Protein AF-A0A915DJY3-F1 (afdb_monomer_lite)

Secondary structure (DSSP, 8-state):
---------HHHHHHHHHHS-HHHHHHHHHHHHHHHHHHHHHHHHHHHHHHHHHHHHHHHHHHHHHHHHHHHHHHHHHHHHHHTT-SS-EEETTT-TTHHHH-HHHHHHHHSSSGGGG-SEEE-TT--HHHHHHHHHHHSSS--GGG--TTTHHHHHHHHHHTT-HHHHHHHHHHHHHS-TTTS-HHHHHHHHHHTT-HHHHHHIIIII--SHHHHHHHHHSHHHHHS-HHHHHHHHHHTT-

InterPro domains:
  IPR000210 BTB/POZ domain [PF00651] (105-178)
  IPR000210 BTB/POZ domain [SM00225] (77-180)
  IPR011333 SKP1/BTB/POZ domain superfamily [G3DSA:3.30.710.10] (103-209)
  IPR011333 SKP1/BTB/POZ domain superfamily [SSF54695] (105-178)

Organism: NCBI:txid166011

Structure (mmCIF, N/CA/C/O backbone):
data_AF-A0A915DJY3-F1
#
_entry.id   AF-A0A915DJY3-F1
#
loop_
_atom_site.group_PDB
_atom_site.id
_atom_site.type_symbol
_atom_site.label_atom_id
_atom_site.label_alt_id
_atom_site.label_comp_id
_atom_site.label_asym_id
_atom_site.label_entity_id
_atom_site.label_seq_id
_atom_site.pdbx_PDB_ins_code
_atom_site.Cartn_x
_atom_site.Cartn_y
_atom_site.Cartn_z
_atom_site.occupancy
_atom_site.B_iso_or_equiv
_atom_site.auth_seq_id
_atom_site.auth_comp_id
_atom_site.auth_asym_id
_atom_site.auth_atom_id
_atom_site.pdbx_PDB_model_num
ATOM 1 N N . MET A 1 1 ? -1.286 43.026 32.048 1.00 37.34 1 MET A N 1
ATOM 2 C CA . MET A 1 1 ? -1.560 42.621 33.447 1.00 37.34 1 MET A CA 1
ATOM 3 C C . MET A 1 1 ? -0.438 41.700 33.912 1.00 37.34 1 MET A C 1
ATOM 5 O O . MET A 1 1 ? -0.346 40.584 33.421 1.00 37.34 1 MET A O 1
ATOM 9 N N . LYS A 1 2 ? 0.475 42.184 34.766 1.00 36.53 2 LYS A N 1
ATOM 10 C CA . LYS A 1 2 ? 1.546 41.358 35.351 1.00 36.53 2 LYS A CA 1
ATOM 11 C C . LYS A 1 2 ? 0.910 40.424 36.388 1.00 36.53 2 LYS A C 1
ATOM 13 O O . LYS A 1 2 ? 0.263 40.915 37.306 1.00 36.53 2 LYS A O 1
ATOM 18 N N . ARG A 1 3 ? 1.054 39.102 36.232 1.00 40.62 3 ARG A N 1
ATOM 19 C CA . ARG A 1 3 ? 0.714 38.137 37.290 1.00 40.62 3 ARG A CA 1
ATOM 20 C C . ARG A 1 3 ? 1.755 38.287 38.396 1.00 40.62 3 ARG A C 1
ATOM 22 O O . ARG A 1 3 ? 2.892 37.854 38.238 1.00 40.62 3 ARG A O 1
ATOM 29 N N . THR A 1 4 ? 1.389 38.965 39.475 1.00 37.09 4 THR A N 1
ATOM 30 C CA . THR A 1 4 ? 2.202 39.026 40.688 1.00 37.09 4 THR A CA 1
ATOM 31 C C . THR A 1 4 ? 2.106 37.662 41.362 1.00 37.09 4 THR A C 1
ATOM 33 O O . THR A 1 4 ? 1.059 37.319 41.904 1.00 37.09 4 THR A O 1
ATOM 36 N N . ASN A 1 5 ? 3.166 36.855 41.288 1.00 41.94 5 ASN A N 1
ATOM 37 C CA . ASN A 1 5 ? 3.277 35.651 42.107 1.00 41.94 5 ASN A CA 1
ATOM 38 C C . ASN A 1 5 ? 3.394 36.096 43.568 1.00 41.94 5 ASN A C 1
ATOM 40 O O . ASN A 1 5 ? 4.449 36.561 43.999 1.00 41.94 5 ASN A O 1
ATOM 44 N N . VAL A 1 6 ? 2.292 36.006 44.309 1.00 50.34 6 VAL A N 1
ATOM 45 C CA . VAL A 1 6 ? 2.287 36.209 45.757 1.00 50.34 6 VAL A CA 1
ATOM 46 C C . VAL A 1 6 ? 2.916 34.963 46.377 1.00 50.34 6 VAL A C 1
ATOM 48 O O . VAL A 1 6 ? 2.256 33.945 46.557 1.00 50.34 6 VAL A O 1
ATOM 51 N N . VAL A 1 7 ? 4.218 35.023 46.648 1.00 50.00 7 VAL A N 1
ATOM 52 C CA . VAL A 1 7 ? 4.903 34.022 47.472 1.00 50.00 7 VAL A CA 1
ATOM 53 C C . VAL A 1 7 ? 4.515 34.317 48.919 1.00 50.00 7 VAL A C 1
ATOM 55 O O . VAL A 1 7 ? 4.990 35.289 49.506 1.00 50.00 7 VAL A O 1
ATOM 58 N N . ILE A 1 8 ? 3.588 33.535 49.469 1.00 56.62 8 ILE A N 1
ATOM 59 C CA . ILE A 1 8 ? 3.187 33.652 50.872 1.00 56.62 8 ILE A CA 1
ATOM 60 C C . ILE A 1 8 ? 4.267 32.965 51.712 1.00 56.62 8 ILE A C 1
ATOM 62 O O . ILE A 1 8 ? 4.474 31.760 51.601 1.00 56.62 8 ILE A O 1
ATOM 66 N N . ASP A 1 9 ? 4.973 33.743 52.528 1.00 60.06 9 ASP A N 1
ATOM 67 C CA . ASP A 1 9 ? 5.938 33.248 53.512 1.00 60.06 9 ASP A CA 1
ATOM 68 C C . ASP A 1 9 ? 5.200 32.409 54.572 1.00 60.06 9 ASP A C 1
ATOM 70 O O . ASP A 1 9 ? 4.334 32.923 55.290 1.00 60.06 9 ASP A O 1
ATOM 74 N N . SER A 1 10 ? 5.511 31.112 54.658 1.00 59.31 10 SER A N 1
ATOM 75 C CA . SER A 1 10 ? 4.833 30.150 55.541 1.00 59.31 10 SER A CA 1
ATOM 76 C C . SER A 1 10 ? 4.888 30.550 57.018 1.00 59.31 10 SER A C 1
ATOM 78 O O . SER A 1 10 ? 3.954 30.268 57.768 1.00 59.31 10 SER A O 1
ATOM 80 N N . ASN A 1 11 ? 5.939 31.270 57.425 1.00 58.97 11 ASN A N 1
ATOM 81 C CA . ASN A 1 11 ? 6.100 31.755 58.796 1.00 58.97 11 ASN A CA 1
ATOM 82 C C . ASN A 1 11 ? 5.174 32.942 59.108 1.00 58.97 11 ASN A C 1
ATOM 84 O O . ASN A 1 11 ? 4.706 33.078 60.237 1.00 58.97 11 ASN A O 1
ATOM 88 N N . LYS A 1 12 ? 4.848 33.777 58.109 1.00 62.47 12 LYS A N 1
ATOM 89 C CA . LYS A 1 12 ? 3.868 34.870 58.253 1.00 62.47 12 LYS A CA 1
ATOM 90 C C . LYS A 1 12 ? 2.430 34.360 58.258 1.00 62.47 12 LYS A C 1
ATOM 92 O O . LYS A 1 12 ? 1.605 34.903 58.986 1.00 62.47 12 LYS A O 1
ATOM 97 N N . ALA A 1 13 ? 2.133 33.311 57.492 1.00 62.38 13 ALA A N 1
ATOM 98 C CA . ALA A 1 13 ? 0.812 32.684 57.493 1.00 62.38 13 ALA A CA 1
ATOM 99 C C . ALA A 1 13 ? 0.461 32.091 58.872 1.00 62.38 13 ALA A C 1
ATOM 101 O O . ALA A 1 13 ? -0.636 32.321 59.373 1.00 62.38 13 ALA A O 1
ATOM 102 N N . GLY A 1 14 ? 1.410 31.403 59.521 1.00 61.97 14 GLY A N 1
ATOM 103 C CA . GLY A 1 14 ? 1.204 30.813 60.850 1.00 61.97 14 GLY A CA 1
ATOM 104 C C . GLY A 1 14 ? 0.888 31.837 61.950 1.00 61.97 14 GLY A C 1
ATOM 105 O O . GLY A 1 14 ? 0.012 31.592 62.776 1.00 61.97 14 GLY A O 1
ATOM 106 N N . ALA A 1 15 ? 1.539 33.007 61.929 1.00 65.62 15 ALA A N 1
ATOM 107 C CA . ALA A 1 15 ? 1.284 34.082 62.893 1.00 65.62 15 ALA A CA 1
ATOM 108 C C . ALA A 1 15 ? -0.130 34.680 62.744 1.00 65.62 15 ALA A C 1
ATOM 110 O O . ALA A 1 15 ? -0.854 34.800 63.729 1.00 65.62 15 ALA A O 1
ATOM 111 N N . ILE A 1 16 ? -0.569 34.953 61.510 1.00 65.56 16 ILE A N 1
ATOM 112 C CA . ILE A 1 16 ? -1.909 35.498 61.219 1.00 65.56 16 ILE A CA 1
ATOM 113 C C . ILE A 1 16 ? -3.013 34.512 61.632 1.00 65.56 16 ILE A C 1
ATOM 115 O O . ILE A 1 16 ? -4.037 34.911 62.181 1.00 65.56 16 ILE A O 1
ATOM 119 N N . ILE A 1 17 ? -2.794 33.212 61.414 1.00 65.81 17 ILE A N 1
ATOM 120 C CA . ILE A 1 17 ? -3.734 32.163 61.831 1.00 65.81 17 ILE A CA 1
ATOM 121 C C . ILE A 1 17 ? -3.822 32.096 63.362 1.00 65.81 17 ILE A C 1
ATOM 123 O O . ILE A 1 17 ? -4.907 31.886 63.899 1.00 65.81 17 ILE A O 1
ATOM 127 N N . SER A 1 18 ? -2.719 32.302 64.089 1.00 68.81 18 SER A N 1
ATOM 128 C CA . SER A 1 18 ? -2.737 32.283 65.559 1.00 68.81 18 SER A CA 1
ATOM 129 C C . SER A 1 18 ? -3.534 33.440 66.180 1.00 68.81 18 SER A C 1
ATOM 131 O O . SER A 1 18 ? -4.155 33.242 67.223 1.00 68.81 18 SER A O 1
ATOM 133 N N . GLU A 1 19 ? -3.598 34.591 65.502 1.00 73.50 19 GLU A N 1
ATOM 134 C CA . GLU A 1 19 ? -4.312 35.804 65.938 1.00 73.50 19 GLU A CA 1
ATOM 135 C C . GLU A 1 19 ? -5.796 35.846 65.515 1.00 73.50 19 GLU A C 1
ATOM 137 O O . GLU A 1 19 ? -6.559 36.665 66.028 1.00 73.50 19 GLU A O 1
ATOM 142 N N . ALA A 1 20 ? -6.232 34.968 64.603 1.00 73.81 20 ALA A N 1
ATOM 143 C CA . ALA A 1 20 ? -7.616 34.914 64.126 1.00 73.81 20 ALA A CA 1
ATOM 144 C C . ALA A 1 20 ? -8.586 34.326 65.171 1.00 73.81 20 ALA A C 1
ATOM 146 O O . ALA A 1 20 ? -8.243 33.385 65.903 1.00 73.81 20 ALA A O 1
ATOM 147 N N . SER A 1 21 ? -9.824 34.838 65.202 1.00 76.75 21 SER A N 1
ATOM 148 C CA . SER A 1 21 ? -10.876 34.301 66.076 1.00 76.75 21 SER A CA 1
ATOM 149 C C . SER A 1 21 ? -11.276 32.876 65.671 1.00 76.75 21 SER A C 1
ATOM 151 O O . SER A 1 21 ? -11.104 32.468 64.522 1.00 76.75 21 SER A O 1
ATOM 153 N N . GLU A 1 22 ? -11.830 32.109 66.612 1.00 79.50 22 GLU A N 1
ATOM 154 C CA . GLU A 1 22 ? -12.370 30.765 66.340 1.00 79.50 22 GLU A CA 1
ATOM 155 C C . GLU A 1 22 ? -13.398 30.780 65.198 1.00 79.50 22 GLU A C 1
ATOM 157 O O . GLU A 1 22 ? -13.323 29.950 64.295 1.00 79.50 22 GLU A O 1
ATOM 162 N N . ASP A 1 23 ? -14.291 31.775 65.173 1.00 80.06 23 ASP A N 1
ATOM 163 C CA . ASP A 1 23 ? -15.293 31.919 64.111 1.00 80.06 23 ASP A CA 1
ATOM 164 C C . ASP A 1 23 ? -14.658 32.186 62.738 1.00 80.06 23 ASP A C 1
ATOM 166 O O . ASP A 1 23 ? -15.117 31.660 61.724 1.00 80.06 23 ASP A O 1
ATOM 170 N N . GLN A 1 24 ? -13.576 32.973 62.689 1.00 77.94 24 GLN A N 1
ATOM 171 C CA . GLN A 1 24 ? -12.832 33.218 61.451 1.00 77.94 24 GLN A CA 1
ATOM 172 C C . GLN A 1 24 ? -12.137 31.948 60.957 1.00 77.94 24 GLN A C 1
ATOM 174 O O . GLN A 1 24 ? -12.199 31.652 59.766 1.00 77.94 24 GLN A O 1
ATOM 179 N N . LYS A 1 25 ? -11.510 31.185 61.859 1.00 78.31 25 LYS A N 1
ATOM 180 C CA . LYS A 1 25 ? -10.871 29.901 61.528 1.00 78.31 25 LYS A CA 1
ATOM 181 C C . LYS A 1 25 ? -11.891 28.916 60.969 1.00 78.31 25 LYS A C 1
ATOM 183 O O . LYS A 1 25 ? -11.697 28.403 59.874 1.00 78.31 25 LYS A O 1
ATOM 188 N N . ARG A 1 26 ? -13.026 28.766 61.657 1.00 81.06 26 ARG A N 1
ATOM 189 C CA . ARG A 1 26 ? -14.119 27.883 61.244 1.00 81.06 26 ARG A CA 1
ATOM 190 C C . ARG A 1 26 ? -14.688 28.250 59.873 1.00 81.06 26 ARG A C 1
ATOM 192 O O . ARG A 1 26 ? -14.870 27.373 59.040 1.00 81.06 26 ARG A O 1
ATOM 199 N N . TYR A 1 27 ? -14.908 29.540 59.612 1.00 82.19 27 TYR A N 1
ATOM 200 C CA . TYR A 1 27 ? -15.356 30.009 58.297 1.00 82.19 27 TYR A CA 1
ATOM 201 C C . TYR A 1 27 ? -14.362 29.658 57.177 1.00 82.19 27 TYR A C 1
ATOM 203 O O . TYR A 1 27 ? -14.767 29.254 56.087 1.00 82.19 27 TYR A O 1
ATOM 211 N N . PHE A 1 28 ? -13.058 29.806 57.431 1.00 81.06 28 PHE A N 1
ATOM 212 C CA . PHE A 1 28 ? -12.026 29.431 56.463 1.00 81.06 28 PHE A CA 1
ATOM 213 C C . PHE A 1 28 ? -11.937 27.914 56.257 1.00 81.06 28 PHE A C 1
ATOM 215 O O . PHE A 1 28 ? -11.782 27.488 55.112 1.00 81.06 28 PHE A O 1
ATOM 222 N N . ASP A 1 29 ? -12.069 27.112 57.313 1.00 83.94 29 ASP A N 1
ATOM 223 C CA . ASP A 1 29 ? -12.080 25.648 57.217 1.00 83.94 29 ASP A CA 1
ATOM 224 C C . ASP A 1 29 ? -13.270 25.154 56.380 1.00 83.94 29 ASP A C 1
ATOM 226 O O . ASP A 1 29 ? -13.073 24.402 55.423 1.00 83.94 29 ASP A O 1
ATOM 230 N N . ASP A 1 30 ? -14.478 25.671 56.639 1.00 88.75 30 ASP A N 1
ATOM 231 C CA . ASP A 1 30 ? -15.683 25.351 55.860 1.00 88.75 30 ASP A CA 1
ATOM 232 C C . ASP A 1 30 ? -15.518 25.734 54.372 1.00 88.75 30 ASP A C 1
ATOM 234 O O . ASP A 1 30 ? -15.908 24.984 53.471 1.00 88.75 30 ASP A O 1
ATOM 238 N N . LEU A 1 31 ? -14.893 26.887 54.087 1.00 86.69 31 LEU A N 1
ATOM 239 C CA . LEU A 1 31 ? -14.596 27.328 52.719 1.00 86.69 31 LEU A CA 1
ATOM 240 C C . LEU A 1 31 ? -13.607 26.382 52.021 1.00 86.69 31 LEU A C 1
ATOM 242 O O . LEU A 1 31 ? -13.812 26.005 50.864 1.00 86.69 31 LEU A O 1
ATOM 246 N N . VAL A 1 32 ? -12.530 26.001 52.712 1.00 83.00 32 VAL A N 1
ATOM 247 C CA . VAL A 1 32 ? -11.504 25.094 52.186 1.00 83.00 32 VAL A CA 1
ATOM 248 C C . VAL A 1 32 ? -12.094 23.712 51.920 1.00 83.00 32 VAL A C 1
ATOM 250 O O . VAL A 1 32 ? -11.823 23.130 50.867 1.00 83.00 32 VAL A O 1
ATOM 253 N N . ASP A 1 33 ? -12.925 23.196 52.819 1.00 90.56 33 ASP A N 1
ATOM 254 C CA . ASP A 1 33 ? -13.572 21.900 52.641 1.00 90.56 33 ASP A CA 1
ATOM 255 C C . ASP A 1 33 ? -14.600 21.923 51.501 1.00 90.56 33 ASP A C 1
ATOM 257 O O . ASP A 1 33 ? -14.625 20.993 50.690 1.00 90.56 33 ASP A O 1
ATOM 261 N N . GLY A 1 34 ? -15.343 23.021 51.325 1.00 88.69 34 GLY A N 1
ATOM 262 C CA . GLY A 1 34 ? -16.194 23.228 50.148 1.00 88.69 34 GLY A CA 1
ATOM 263 C C . GLY A 1 34 ? -15.408 23.262 48.828 1.00 88.69 34 GLY A C 1
ATOM 264 O O . GLY A 1 34 ? -15.820 22.664 47.826 1.00 88.69 34 GLY A O 1
ATOM 265 N N . MET A 1 35 ? -14.233 23.905 48.820 1.00 86.25 35 MET A N 1
ATOM 266 C CA . MET A 1 35 ? -13.334 23.908 47.660 1.00 86.25 35 MET A CA 1
ATOM 267 C C . MET A 1 35 ? -12.782 22.509 47.361 1.00 86.25 35 MET A C 1
ATOM 269 O O . MET A 1 35 ? -12.804 22.092 46.202 1.00 86.25 35 MET A O 1
ATOM 273 N N . LYS A 1 36 ? -12.333 21.760 48.380 1.00 84.94 36 LYS A N 1
ATOM 274 C CA . LYS A 1 36 ? -11.873 20.368 48.222 1.00 84.94 36 LYS A CA 1
ATOM 275 C C . LYS A 1 36 ? -12.979 19.474 47.672 1.00 84.94 36 LYS A C 1
ATOM 277 O O . LYS A 1 36 ? -12.721 18.712 46.746 1.00 84.94 36 LYS A O 1
ATOM 282 N N . ALA A 1 37 ? -14.198 19.587 48.201 1.00 88.50 37 ALA A N 1
ATOM 283 C CA . ALA A 1 37 ? -15.341 18.808 47.738 1.00 88.50 37 ALA A CA 1
ATOM 284 C C . ALA A 1 37 ? -15.631 19.071 46.253 1.00 88.50 37 ALA A C 1
ATOM 286 O O . ALA A 1 37 ? -15.716 18.130 45.471 1.00 88.50 37 ALA A O 1
ATOM 287 N N . THR A 1 38 ? -15.666 20.344 45.844 1.00 86.56 38 THR A N 1
ATOM 288 C CA . THR A 1 38 ? -15.875 20.734 44.437 1.00 86.56 38 THR A CA 1
ATOM 289 C C . THR A 1 38 ? -14.763 20.217 43.519 1.00 86.56 38 THR A C 1
ATOM 291 O O . THR A 1 38 ? -15.019 19.816 42.385 1.00 86.56 38 THR A O 1
ATOM 294 N N . ILE A 1 39 ? -13.510 20.245 43.982 1.00 85.88 39 ILE A N 1
ATOM 295 C CA . ILE A 1 39 ? -12.367 19.719 43.228 1.00 85.88 39 ILE A CA 1
ATOM 296 C C . ILE A 1 39 ? -12.476 18.197 43.079 1.00 85.88 39 ILE A C 1
ATOM 298 O O . ILE A 1 39 ? -12.318 17.691 41.970 1.00 85.88 39 ILE A O 1
ATOM 302 N N . ASN A 1 40 ? -12.778 17.478 44.161 1.00 87.94 40 ASN A N 1
ATOM 303 C CA . ASN A 1 40 ? -12.914 16.022 44.149 1.00 87.94 40 ASN A CA 1
ATOM 304 C C . ASN A 1 40 ? -14.064 15.556 43.249 1.00 87.94 40 ASN A C 1
ATOM 306 O O . ASN A 1 40 ? -13.888 14.599 42.503 1.00 87.94 40 ASN A O 1
ATOM 310 N N . ASP A 1 41 ? -15.199 16.255 43.271 1.00 90.31 41 ASP A N 1
ATOM 311 C CA . ASP A 1 41 ? -16.347 15.971 42.402 1.00 90.31 41 ASP A CA 1
ATOM 312 C C . ASP A 1 41 ? -15.972 16.123 40.917 1.00 90.31 41 ASP A C 1
ATOM 314 O O . ASP A 1 41 ? -16.169 15.215 40.111 1.00 90.31 41 ASP A O 1
ATOM 318 N N . LYS A 1 42 ? -15.268 17.213 40.571 1.00 88.25 42 LYS A N 1
ATOM 319 C CA . LYS A 1 42 ? -14.729 17.411 39.215 1.00 88.25 42 LYS A CA 1
ATOM 320 C C . LYS A 1 42 ? -13.728 16.331 38.801 1.00 88.25 42 LYS A C 1
ATOM 322 O O . LYS A 1 42 ? -13.721 15.940 37.636 1.00 88.25 42 LYS A O 1
ATOM 327 N N . PHE A 1 43 ? -12.870 15.864 39.709 1.00 85.19 43 PHE A N 1
ATOM 328 C CA . PHE A 1 43 ? -11.958 14.752 39.421 1.00 85.19 43 PHE A CA 1
ATOM 329 C C . PHE A 1 43 ? -12.719 13.438 39.194 1.00 85.19 43 PHE A C 1
ATOM 331 O O . PHE A 1 43 ? -12.402 12.726 38.244 1.00 85.19 43 PHE A O 1
ATOM 338 N N . ALA A 1 44 ? -13.760 13.154 39.981 1.00 88.81 44 ALA A N 1
ATOM 339 C CA . ALA A 1 44 ? -14.597 11.967 39.807 1.00 88.81 44 ALA A CA 1
ATOM 340 C C . ALA A 1 44 ? -15.345 11.965 38.459 1.00 88.81 44 ALA A C 1
ATOM 342 O O . ALA A 1 44 ? -15.409 10.934 37.783 1.00 88.81 44 ALA A O 1
ATOM 343 N N . ASP A 1 45 ? -15.850 13.123 38.025 1.00 90.62 45 ASP A N 1
ATOM 344 C CA . ASP A 1 45 ? -16.468 13.293 36.704 1.00 90.62 45 ASP A CA 1
ATOM 345 C C . ASP A 1 45 ? -15.479 13.030 35.555 1.00 90.62 45 ASP A C 1
ATOM 347 O O . ASP A 1 45 ? -15.824 12.397 34.544 1.00 90.62 45 ASP A O 1
ATOM 351 N N . ILE A 1 46 ? -14.228 13.484 35.707 1.00 89.81 46 ILE A N 1
ATOM 352 C CA . ILE A 1 46 ? -13.147 13.208 34.751 1.00 89.81 46 ILE A CA 1
ATOM 353 C C . ILE A 1 46 ? -12.832 11.709 34.724 1.00 89.81 46 ILE A C 1
ATOM 355 O O . ILE A 1 46 ? -12.778 11.131 33.638 1.00 89.81 46 ILE A O 1
ATOM 359 N N . ASP A 1 47 ? -12.690 11.060 35.879 1.00 92.88 47 ASP A N 1
ATOM 360 C CA . ASP A 1 47 ? -12.406 9.623 35.969 1.00 92.88 47 ASP A CA 1
ATOM 361 C C . ASP A 1 47 ? -13.523 8.777 35.343 1.00 92.88 47 ASP A C 1
ATOM 363 O O . ASP A 1 47 ? -13.254 7.863 34.559 1.00 92.88 47 ASP A O 1
ATOM 367 N N . SER A 1 48 ? -14.786 9.126 35.602 1.00 92.06 48 SER A N 1
ATOM 368 C CA . SER A 1 48 ? -15.955 8.508 34.960 1.00 92.06 48 SER A CA 1
ATOM 369 C C . SER A 1 48 ? -15.903 8.646 33.435 1.00 92.06 48 SER A C 1
ATOM 371 O O . SER A 1 48 ? -16.164 7.693 32.693 1.00 92.06 48 SER A O 1
ATOM 373 N N . SER A 1 49 ? -15.506 9.821 32.941 1.00 90.62 49 SER A N 1
ATOM 374 C CA . SER A 1 49 ? -15.343 10.071 31.507 1.00 90.62 49 SER A CA 1
ATOM 375 C C . SER A 1 49 ? -14.193 9.254 30.903 1.00 90.62 49 SER A C 1
ATOM 377 O O . SER A 1 49 ? -14.359 8.670 29.831 1.00 90.62 49 SER A O 1
ATOM 379 N N . ILE A 1 50 ? -13.057 9.145 31.600 1.00 89.19 50 ILE A N 1
ATOM 380 C CA . ILE A 1 50 ? -11.918 8.310 31.189 1.00 89.19 50 ILE A CA 1
ATOM 381 C C . ILE A 1 50 ? -12.335 6.839 31.099 1.00 89.19 50 ILE A C 1
ATOM 383 O O . ILE A 1 50 ? -12.054 6.191 30.089 1.00 89.19 50 ILE A O 1
ATOM 387 N N . GLN A 1 51 ? -13.051 6.320 32.100 1.00 93.00 51 GLN A N 1
ATOM 388 C CA . GLN A 1 51 ? -13.522 4.933 32.096 1.00 93.00 51 GLN A CA 1
ATOM 389 C C . GLN A 1 51 ? -14.449 4.639 30.914 1.00 93.00 51 GLN A C 1
ATOM 391 O O . GLN A 1 51 ? -14.302 3.603 30.265 1.00 93.00 51 GLN A O 1
ATOM 396 N N . LYS A 1 52 ? -15.365 5.559 30.580 1.00 92.44 52 LYS A N 1
ATOM 397 C CA . LYS A 1 52 ? -16.236 5.418 29.399 1.00 92.44 52 LYS A CA 1
ATOM 398 C C . LYS A 1 52 ? -15.426 5.324 28.108 1.00 92.44 52 LYS A C 1
ATOM 400 O O . LYS A 1 52 ? -15.661 4.420 27.312 1.00 92.44 52 LYS A O 1
ATOM 405 N N . VAL A 1 53 ? -14.443 6.208 27.918 1.00 88.81 53 VAL A N 1
ATOM 406 C CA . VAL A 1 53 ? -13.565 6.173 26.735 1.00 88.81 53 VAL A CA 1
ATOM 407 C C . VAL A 1 53 ? -12.769 4.869 26.675 1.00 88.81 53 VAL A C 1
ATOM 409 O O . VAL A 1 53 ? -12.667 4.268 25.609 1.00 88.81 53 VAL A O 1
ATOM 412 N N . GLN A 1 54 ? -12.241 4.394 27.805 1.00 89.12 54 GLN A N 1
ATOM 413 C CA . GLN A 1 54 ? -11.509 3.125 27.875 1.00 89.12 54 GLN A CA 1
ATOM 414 C C . GLN A 1 54 ? -12.393 1.922 27.524 1.00 89.12 54 GLN A C 1
ATOM 416 O O . GLN A 1 54 ? -11.943 1.035 26.797 1.00 89.12 54 GLN A O 1
ATOM 421 N N . ALA A 1 55 ? -13.646 1.903 27.988 1.00 90.88 55 ALA A N 1
ATOM 422 C CA . ALA A 1 55 ? -14.619 0.874 27.629 1.00 90.88 55 ALA A CA 1
ATOM 423 C C . ALA A 1 55 ? -14.957 0.902 26.128 1.00 90.88 55 ALA A C 1
ATOM 425 O O . ALA A 1 55 ? -14.911 -0.130 25.465 1.00 90.88 55 ALA A O 1
ATOM 426 N N . SER A 1 56 ? -15.205 2.081 25.548 1.00 85.94 56 SER A N 1
ATOM 427 C CA . SER A 1 56 ? -15.427 2.191 24.099 1.00 85.94 56 SER A CA 1
ATOM 428 C C . SER A 1 56 ? -14.187 1.795 23.289 1.00 85.94 56 SER A C 1
ATOM 430 O O . SER A 1 56 ? -14.302 1.201 22.218 1.00 85.94 56 SER A O 1
ATOM 432 N N . LEU A 1 57 ? -12.981 2.086 23.787 1.00 82.69 57 LEU A N 1
ATOM 433 C CA . LEU A 1 57 ? -11.734 1.679 23.140 1.00 82.69 57 LEU A CA 1
ATOM 434 C C . LEU A 1 57 ? -11.569 0.151 23.145 1.00 82.69 57 LEU A C 1
ATOM 436 O O . LEU A 1 57 ? -11.152 -0.420 22.136 1.00 82.69 57 LEU A O 1
ATOM 440 N N . SER A 1 58 ? -11.886 -0.517 24.259 1.00 84.06 58 SER A N 1
ATOM 441 C CA . SER A 1 58 ? -11.785 -1.977 24.362 1.00 84.06 58 SER A CA 1
ATOM 442 C C . SER A 1 58 ? -12.813 -2.684 23.476 1.00 84.06 58 SER A C 1
ATOM 444 O O . SER A 1 58 ? -12.454 -3.642 22.788 1.00 84.06 58 SER A O 1
ATOM 446 N N . GLU A 1 59 ? -14.040 -2.168 23.403 1.00 84.75 59 GLU A N 1
ATOM 447 C CA . GLU A 1 59 ? -15.079 -2.655 22.491 1.00 84.75 59 GLU A CA 1
ATOM 448 C C . GLU A 1 59 ? -14.666 -2.490 21.021 1.00 84.75 59 GLU A C 1
ATOM 450 O O . GLU A 1 59 ? -14.683 -3.457 20.255 1.00 84.75 59 GLU A O 1
ATOM 455 N N . ASN A 1 60 ? -14.181 -1.305 20.635 1.00 75.25 60 ASN A N 1
ATOM 456 C CA . ASN A 1 60 ? -13.676 -1.064 19.283 1.00 75.25 60 ASN A CA 1
ATOM 457 C C . ASN A 1 60 ? -12.498 -1.984 18.936 1.00 75.25 60 ASN A C 1
ATOM 459 O O . ASN A 1 60 ? -12.433 -2.514 17.827 1.00 75.25 60 ASN A O 1
ATOM 463 N N . LYS A 1 61 ? -11.584 -2.232 19.882 1.00 74.19 61 LYS A N 1
ATOM 464 C CA . LYS A 1 61 ? -10.475 -3.176 19.689 1.00 74.19 61 LYS A CA 1
ATOM 465 C C . LYS A 1 61 ? -10.983 -4.597 19.429 1.00 74.19 61 LYS A C 1
ATOM 467 O O . LYS A 1 61 ? -10.471 -5.265 18.530 1.00 74.19 61 LYS A O 1
ATOM 472 N N . ALA A 1 62 ? -11.987 -5.052 20.179 1.00 71.81 62 ALA A N 1
ATOM 473 C CA . ALA A 1 62 ? -12.599 -6.363 19.978 1.00 71.81 62 ALA A CA 1
ATOM 474 C C . ALA A 1 62 ? -13.293 -6.464 18.610 1.00 71.81 62 ALA A C 1
ATOM 476 O O . ALA A 1 62 ? -13.124 -7.463 17.912 1.00 71.81 62 ALA A O 1
ATOM 477 N N . LEU A 1 63 ? -14.008 -5.414 18.191 1.00 69.94 63 LEU A N 1
ATOM 478 C CA . LEU A 1 63 ? -14.665 -5.356 16.885 1.00 69.94 63 LEU A CA 1
ATOM 479 C C . LEU A 1 63 ? -13.655 -5.422 15.731 1.00 69.94 63 LEU A C 1
ATOM 481 O O . LEU A 1 63 ? -13.833 -6.205 14.799 1.00 69.94 63 LEU A O 1
ATOM 485 N N . VAL A 1 64 ? -12.565 -4.653 15.817 1.00 68.06 64 VAL A N 1
ATOM 486 C CA . VAL A 1 64 ? -11.474 -4.690 14.830 1.00 68.06 64 VAL A CA 1
ATOM 487 C C . VAL A 1 64 ? -10.867 -6.091 14.751 1.00 68.06 64 VAL A C 1
ATOM 489 O O . VAL A 1 64 ? -10.678 -6.612 13.654 1.00 68.06 64 VAL A O 1
ATOM 492 N N . MET A 1 65 ? -10.613 -6.732 15.895 1.00 66.19 65 MET A N 1
ATOM 493 C CA . MET A 1 65 ? -10.026 -8.074 15.933 1.00 66.19 65 MET A CA 1
ATOM 494 C C . MET A 1 65 ? -10.970 -9.149 15.378 1.00 66.19 65 MET A C 1
ATOM 496 O O . MET A 1 65 ? -10.522 -10.048 14.670 1.00 66.19 65 MET A O 1
ATOM 500 N N . LYS A 1 66 ? -12.277 -9.033 15.633 1.00 68.25 66 LYS A N 1
ATOM 501 C CA . LYS A 1 66 ? -13.298 -9.918 15.057 1.00 68.25 66 LYS A CA 1
ATOM 502 C C . LYS A 1 66 ? -13.369 -9.786 13.535 1.00 68.25 66 LYS A C 1
ATOM 504 O O . LYS A 1 66 ? -13.326 -10.791 12.834 1.00 68.25 66 LYS A O 1
ATOM 509 N N . ASN A 1 67 ? -13.430 -8.555 13.024 1.00 63.75 67 ASN A N 1
ATOM 510 C CA . ASN A 1 67 ? -13.437 -8.306 11.579 1.00 63.75 67 ASN A CA 1
ATOM 511 C C . ASN A 1 67 ? -12.169 -8.852 10.922 1.00 63.75 67 ASN A C 1
ATOM 513 O O . ASN A 1 67 ? -12.226 -9.453 9.855 1.00 63.75 67 ASN A O 1
ATOM 517 N N . TYR A 1 68 ? -11.031 -8.686 11.592 1.00 63.50 68 TYR A N 1
ATOM 518 C CA . TYR A 1 68 ? -9.765 -9.224 11.136 1.00 63.50 68 TYR A CA 1
ATOM 519 C C . TYR A 1 68 ? -9.794 -10.756 11.036 1.00 63.50 68 TYR A C 1
ATOM 521 O O . TYR A 1 68 ? -9.435 -11.288 9.990 1.00 63.50 68 TYR A O 1
ATOM 529 N N . LEU A 1 69 ? -10.276 -11.469 12.059 1.00 63.50 69 LEU A N 1
ATOM 530 C CA . LEU A 1 69 ? -10.354 -12.936 12.047 1.00 63.50 69 LEU A CA 1
ATOM 531 C C . LEU A 1 69 ? -11.256 -13.465 10.916 1.00 63.50 69 LEU A C 1
ATOM 533 O O . LEU A 1 69 ? -10.851 -14.364 10.182 1.00 63.50 69 LEU A O 1
ATOM 537 N N . ASN A 1 70 ? -12.410 -12.826 10.701 1.00 63.47 70 ASN A N 1
ATOM 538 C CA . ASN A 1 70 ? -13.349 -13.190 9.637 1.00 63.47 70 ASN A CA 1
ATOM 539 C C . ASN A 1 70 ? -12.734 -13.065 8.231 1.00 63.47 70 ASN A C 1
ATOM 541 O O . ASN A 1 70 ? -13.011 -13.880 7.351 1.00 63.47 70 ASN A O 1
ATOM 545 N N . ILE A 1 71 ? -11.887 -12.055 7.995 1.00 61.62 71 ILE A N 1
ATOM 546 C CA . ILE A 1 71 ? -11.163 -11.934 6.720 1.00 61.62 71 ILE A CA 1
ATOM 547 C C . ILE A 1 71 ? -10.157 -13.082 6.566 1.00 61.62 71 ILE A C 1
ATOM 549 O O . ILE A 1 71 ? -10.041 -13.641 5.480 1.00 61.62 71 ILE A O 1
ATOM 553 N N . GLY A 1 72 ? -9.438 -13.449 7.631 1.00 64.31 72 GLY A N 1
ATOM 554 C CA . GLY A 1 72 ? -8.467 -14.546 7.592 1.00 64.31 72 GLY A CA 1
ATOM 555 C C . GLY A 1 72 ? -9.116 -15.880 7.213 1.00 64.31 72 GLY A C 1
ATOM 556 O O . GLY A 1 72 ? -8.605 -16.592 6.349 1.00 64.31 72 GLY A O 1
ATOM 557 N N . GLU A 1 73 ? -10.283 -16.172 7.790 1.00 64.88 73 GLU A N 1
ATOM 558 C CA . GLU A 1 73 ? -11.113 -17.325 7.417 1.00 64.88 73 GLU A CA 1
ATOM 559 C C . GLU A 1 73 ? -11.572 -17.240 5.953 1.00 64.88 73 GLU A C 1
ATOM 561 O O . GLU A 1 73 ? -11.412 -18.205 5.206 1.00 64.88 73 GLU A O 1
ATOM 566 N N . SER A 1 74 ? -12.010 -16.055 5.506 1.00 61.75 74 SER A N 1
ATOM 567 C CA . SER A 1 74 ? -12.397 -15.810 4.106 1.00 61.75 74 SER A CA 1
ATOM 568 C C . SER A 1 74 ? -11.249 -16.103 3.127 1.00 61.75 74 SER A C 1
ATOM 570 O O . SER A 1 74 ? -11.447 -16.721 2.083 1.00 61.75 74 SER A O 1
ATOM 572 N N . VAL A 1 75 ? -10.020 -15.693 3.461 1.00 64.31 75 VAL A N 1
ATOM 573 C CA . VAL A 1 75 ? -8.825 -15.946 2.638 1.00 64.31 75 VAL A CA 1
ATOM 574 C C . VAL A 1 75 ? -8.490 -17.437 2.586 1.00 64.31 75 VAL A C 1
ATOM 576 O O . VAL A 1 75 ? -8.120 -17.938 1.523 1.00 64.31 75 VAL A O 1
ATOM 579 N N . LEU A 1 76 ? -8.595 -18.155 3.708 1.00 65.94 76 LEU A N 1
ATOM 580 C CA . LEU A 1 76 ? -8.359 -19.601 3.752 1.00 65.94 76 LEU A CA 1
ATOM 581 C C . LEU A 1 76 ? -9.393 -20.369 2.925 1.00 65.94 76 LEU A C 1
ATOM 583 O O . LEU A 1 76 ? -9.033 -21.298 2.207 1.00 65.94 76 LEU A O 1
ATOM 587 N N . GLU A 1 77 ? -10.656 -19.965 2.977 1.00 63.00 77 GLU A N 1
ATOM 588 C CA . GLU A 1 77 ? -11.719 -20.605 2.208 1.00 63.00 77 GLU A CA 1
ATOM 589 C C . GLU A 1 77 ? -11.592 -20.320 0.706 1.00 63.00 77 GLU A C 1
ATOM 591 O O . GLU A 1 77 ? -11.662 -21.252 -0.092 1.00 63.00 77 GLU A O 1
ATOM 596 N N . ILE A 1 78 ? -11.252 -19.083 0.312 1.00 62.00 78 ILE A N 1
ATOM 597 C CA . ILE A 1 78 ? -10.900 -18.769 -1.082 1.00 62.00 78 ILE A CA 1
ATOM 598 C C . ILE A 1 78 ? -9.711 -19.620 -1.535 1.00 62.00 78 ILE A C 1
ATOM 600 O O . ILE A 1 78 ? -9.762 -20.195 -2.615 1.00 62.00 78 ILE A O 1
ATOM 604 N N . ARG A 1 79 ? -8.655 -19.775 -0.721 1.00 65.50 79 ARG A N 1
ATOM 605 C CA . ARG A 1 79 ? -7.538 -20.684 -1.056 1.00 65.50 79 ARG A CA 1
ATOM 606 C C . ARG A 1 79 ? -8.008 -22.115 -1.299 1.00 65.50 79 ARG A C 1
ATOM 608 O O . ARG A 1 79 ? -7.517 -22.740 -2.234 1.00 65.50 79 ARG A O 1
ATOM 615 N N . THR A 1 80 ? -8.935 -22.616 -0.487 1.00 64.88 80 THR A N 1
ATOM 616 C CA . THR A 1 80 ? -9.517 -23.954 -0.652 1.00 64.88 80 THR A CA 1
ATOM 617 C C . THR A 1 80 ? -10.287 -24.057 -1.969 1.00 64.88 80 THR A C 1
ATOM 619 O O . THR A 1 80 ? -10.008 -24.956 -2.757 1.00 64.88 80 THR A O 1
ATOM 622 N N . LEU A 1 81 ? -11.152 -23.087 -2.277 1.00 59.34 81 LEU A N 1
ATOM 623 C CA . LEU A 1 81 ? -11.901 -23.039 -3.540 1.00 59.34 81 LEU A CA 1
ATOM 624 C C . LEU A 1 81 ? -10.986 -22.909 -4.769 1.00 59.34 81 LEU A C 1
ATOM 626 O O . LEU A 1 81 ? -11.265 -23.471 -5.826 1.00 59.34 81 LEU A O 1
ATOM 630 N N . LEU A 1 82 ? -9.866 -22.191 -4.644 1.00 59.28 82 LEU A N 1
ATOM 631 C CA . LEU A 1 82 ? -8.861 -22.090 -5.703 1.00 59.28 82 LEU A CA 1
ATOM 632 C C . LEU A 1 82 ? -8.084 -23.403 -5.891 1.00 59.28 82 LEU A C 1
ATOM 634 O O . LEU A 1 82 ? -7.767 -23.775 -7.021 1.00 59.28 82 LEU A O 1
ATOM 638 N N . ALA A 1 83 ? -7.809 -24.134 -4.805 1.00 59.78 83 ALA A N 1
ATOM 639 C CA . ALA A 1 83 ? -7.149 -25.439 -4.853 1.00 59.78 83 ALA A CA 1
ATOM 640 C C . ALA A 1 83 ? -7.999 -26.513 -5.559 1.00 59.78 83 ALA A C 1
ATOM 642 O O . ALA A 1 83 ? -7.446 -27.452 -6.133 1.00 59.78 83 ALA A O 1
ATOM 643 N N . GLU A 1 84 ? -9.324 -26.340 -5.603 1.00 61.78 84 GLU A N 1
ATOM 644 C CA . GLU A 1 84 ? -10.258 -27.185 -6.364 1.00 61.78 84 GLU A CA 1
ATOM 645 C C . GLU A 1 84 ? -10.169 -26.998 -7.898 1.00 61.78 84 GLU A C 1
ATOM 647 O O . GLU A 1 84 ? -10.916 -27.633 -8.641 1.00 61.78 84 GLU A O 1
ATOM 652 N N . LYS A 1 85 ? -9.211 -26.197 -8.400 1.00 53.41 85 LYS A N 1
ATOM 653 C CA . LYS A 1 85 ? -8.879 -26.027 -9.831 1.00 53.41 85 LYS A CA 1
ATOM 654 C C . LYS A 1 85 ? -10.003 -25.463 -10.711 1.00 53.41 85 LYS A C 1
ATOM 656 O O . LYS A 1 85 ? -10.116 -25.825 -11.884 1.00 53.41 85 LYS A O 1
ATOM 661 N N . LYS A 1 86 ? -10.803 -24.519 -10.213 1.00 54.22 86 LYS A N 1
ATOM 662 C CA . LYS A 1 86 ? -11.579 -23.664 -11.126 1.00 54.22 86 LYS A CA 1
ATOM 663 C C . LYS A 1 86 ? -10.616 -22.704 -11.840 1.00 54.22 86 LYS A C 1
ATOM 665 O O . LYS A 1 86 ? -9.898 -21.957 -11.185 1.00 54.22 86 LYS A O 1
ATOM 670 N N . GLU A 1 87 ? -10.614 -22.696 -13.177 1.00 55.50 87 GLU A N 1
ATOM 671 C CA . GLU A 1 87 ? -9.782 -21.784 -13.997 1.00 55.50 87 GLU A CA 1
ATOM 672 C C . GLU A 1 87 ? -10.095 -20.296 -13.752 1.00 55.50 87 GLU A C 1
ATOM 674 O O . GLU A 1 87 ? -9.320 -19.421 -14.136 1.00 55.50 87 GLU A O 1
ATOM 679 N N . ARG A 1 88 ? -11.234 -19.995 -13.116 1.00 59.06 88 ARG A N 1
ATOM 680 C CA . ARG A 1 88 ? -11.696 -18.641 -12.809 1.00 59.06 88 ARG A CA 1
ATOM 681 C C . ARG A 1 88 ? -12.188 -18.566 -11.363 1.00 59.06 88 ARG A C 1
ATOM 683 O O . ARG A 1 88 ? -12.972 -19.431 -10.961 1.00 59.06 88 ARG A O 1
ATOM 690 N N . PRO A 1 89 ? -11.767 -17.557 -10.581 1.00 63.88 89 PRO A N 1
ATOM 691 C CA . PRO A 1 89 ? -12.214 -17.426 -9.204 1.00 63.88 89 PRO A CA 1
ATOM 692 C C . PRO A 1 89 ? -13.692 -17.017 -9.153 1.00 63.88 89 PRO A C 1
ATOM 694 O O . PRO A 1 89 ? -14.093 -15.992 -9.710 1.00 63.88 89 PRO A O 1
ATOM 697 N N . THR A 1 90 ? -14.497 -17.821 -8.459 1.00 62.91 90 THR A N 1
ATOM 698 C CA . THR A 1 90 ? -15.871 -17.491 -8.057 1.00 62.91 90 THR A CA 1
ATOM 699 C C . THR A 1 90 ? -15.870 -17.049 -6.600 1.00 62.91 90 THR A C 1
ATOM 701 O O . THR A 1 90 ? -15.362 -17.772 -5.745 1.00 62.91 90 THR A O 1
ATOM 704 N N . ILE A 1 91 ? -16.432 -15.876 -6.312 1.00 61.44 91 ILE A N 1
ATOM 705 C CA . ILE A 1 91 ? -16.555 -15.341 -4.952 1.00 61.44 91 ILE A CA 1
ATOM 706 C C . ILE A 1 91 ? -17.999 -15.507 -4.495 1.00 61.44 91 ILE A C 1
ATOM 708 O O . ILE A 1 91 ? -18.900 -14.914 -5.088 1.00 61.44 91 ILE A O 1
ATOM 712 N N . ASN A 1 92 ? -18.211 -16.266 -3.420 1.00 61.66 92 ASN A N 1
ATOM 713 C CA . ASN A 1 92 ? -19.489 -16.299 -2.718 1.00 61.66 92 ASN A CA 1
ATOM 714 C C . ASN A 1 92 ? -19.545 -15.160 -1.693 1.00 61.66 92 ASN A C 1
ATOM 716 O O . ASN A 1 92 ? -19.085 -15.287 -0.561 1.00 61.66 92 ASN A O 1
ATOM 720 N N . TRP A 1 93 ? -20.051 -13.999 -2.092 1.00 54.84 93 TRP A N 1
ATOM 721 C CA . TRP A 1 93 ? -19.950 -12.797 -1.260 1.00 54.84 93 TRP A CA 1
ATOM 722 C C . TRP A 1 93 ? -20.861 -12.828 -0.027 1.00 54.84 93 TRP A C 1
ATOM 724 O O . TRP A 1 93 ? -20.534 -12.188 0.971 1.00 54.84 93 TRP A O 1
ATOM 734 N N . LYS A 1 94 ? -21.926 -13.644 -0.031 1.00 53.16 94 LYS A N 1
ATOM 735 C CA . LYS A 1 94 ? -22.750 -13.893 1.166 1.00 53.16 94 LYS A CA 1
ATOM 736 C C . LYS A 1 94 ? -21.970 -14.603 2.276 1.00 53.16 94 LYS A C 1
ATOM 738 O O . LYS A 1 94 ? -22.323 -14.463 3.445 1.00 53.16 94 LYS A O 1
ATOM 743 N N . ILE A 1 95 ? -20.907 -15.325 1.918 1.00 48.94 95 ILE A N 1
ATOM 744 C CA . ILE A 1 95 ? -19.957 -15.937 2.857 1.00 48.94 95 ILE A CA 1
ATOM 745 C C . ILE A 1 95 ? -18.841 -14.944 3.238 1.00 48.94 95 ILE A C 1
ATOM 747 O O . ILE A 1 95 ? -18.293 -15.029 4.336 1.00 48.94 95 ILE A O 1
ATOM 751 N N . TYR A 1 96 ? -18.557 -13.937 2.400 1.00 58.03 96 TYR A N 1
ATOM 752 C CA . TYR A 1 96 ? -17.434 -13.004 2.572 1.00 58.03 96 TYR A CA 1
ATOM 753 C C . TYR A 1 96 ? -17.831 -11.522 2.752 1.00 58.03 96 TYR A C 1
ATOM 755 O O . TYR A 1 96 ? -17.288 -10.656 2.053 1.00 58.03 96 TYR A O 1
ATOM 763 N N . PRO A 1 97 ? -18.662 -11.166 3.753 1.00 51.47 97 PRO A N 1
ATOM 764 C CA . PRO A 1 97 ? -19.022 -9.770 4.043 1.00 51.47 97 PRO A CA 1
ATOM 765 C C . PRO A 1 97 ? -17.808 -8.907 4.434 1.00 51.47 97 PRO A C 1
ATOM 767 O O . PRO A 1 97 ? -17.873 -7.684 4.509 1.00 51.47 97 PRO A O 1
ATOM 770 N N . SER A 1 98 ? -16.655 -9.530 4.681 1.00 52.28 98 SER A N 1
ATOM 771 C CA . SER A 1 98 ? -15.419 -8.827 5.015 1.00 52.28 98 SER A CA 1
ATOM 772 C C . SER A 1 98 ? -14.621 -8.375 3.780 1.00 52.28 98 SER A C 1
ATOM 774 O O . SER A 1 98 ? -13.819 -7.447 3.881 1.00 52.28 98 SER A O 1
ATOM 776 N N . ILE A 1 99 ? -14.857 -8.969 2.601 1.00 55.12 99 ILE A N 1
ATOM 777 C CA . ILE A 1 99 ? -14.255 -8.524 1.328 1.00 55.12 99 ILE A CA 1
ATOM 778 C C . ILE A 1 99 ? -14.883 -7.199 0.870 1.00 55.12 99 ILE A C 1
ATOM 780 O O . ILE A 1 99 ? -14.188 -6.342 0.323 1.00 55.12 99 ILE A O 1
ATOM 784 N N . GLU A 1 100 ? -16.160 -6.974 1.192 1.00 54.81 100 GLU A N 1
ATOM 785 C CA . GLU A 1 100 ? -16.861 -5.692 1.005 1.00 54.81 100 GLU A CA 1
ATOM 786 C C . GLU A 1 100 ? -16.170 -4.522 1.711 1.00 54.81 100 GLU A C 1
ATOM 788 O O . GLU A 1 100 ? -16.168 -3.396 1.214 1.00 54.81 100 GLU A O 1
ATOM 793 N N . LEU A 1 101 ? -15.583 -4.781 2.883 1.00 51.56 101 LEU A N 1
ATOM 794 C CA . LEU A 1 101 ? -14.887 -3.775 3.685 1.00 51.56 101 LEU A CA 1
ATOM 795 C C . LEU A 1 101 ? -13.501 -3.436 3.130 1.00 51.56 101 LEU A C 1
ATOM 797 O O . LEU A 1 101 ? -13.023 -2.321 3.333 1.00 51.56 101 LEU A O 1
ATOM 801 N N . LEU A 1 102 ? -12.858 -4.377 2.439 1.00 55.88 102 LEU A N 1
ATOM 802 C CA . LEU A 1 102 ? -11.498 -4.206 1.926 1.00 55.88 102 LEU A CA 1
ATOM 803 C C . LEU A 1 102 ? -11.459 -3.447 0.600 1.00 55.88 102 LEU A C 1
ATOM 805 O O . LEU A 1 102 ? -10.441 -2.841 0.269 1.00 55.88 102 LEU A O 1
ATOM 809 N N . LEU A 1 103 ? -12.551 -3.482 -0.165 1.00 65.44 103 LEU A N 1
ATOM 810 C CA . LEU A 1 103 ? -12.573 -3.037 -1.550 1.00 65.44 103 LEU A CA 1
ATOM 811 C C . LEU A 1 103 ? -13.869 -2.287 -1.845 1.00 65.44 103 LEU A C 1
ATOM 813 O O . LEU A 1 103 ? -14.938 -2.879 -1.990 1.00 65.44 103 LEU A O 1
ATOM 817 N N . LEU A 1 104 ? -13.756 -0.963 -1.990 1.00 66.56 104 LEU A N 1
ATOM 818 C CA . LEU A 1 104 ? -14.882 -0.081 -2.313 1.00 66.56 104 LEU A CA 1
ATOM 819 C C . LEU A 1 104 ? -15.633 -0.544 -3.573 1.00 66.56 104 LEU A C 1
ATOM 821 O O . LEU A 1 104 ? -16.856 -0.456 -3.621 1.00 66.56 104 LEU A O 1
ATOM 825 N N . TYR A 1 105 ? -14.902 -1.107 -4.539 1.00 68.00 105 TYR A N 1
ATOM 826 C CA . TYR A 1 105 ? -15.449 -1.746 -5.732 1.00 68.00 105 TYR A CA 1
ATOM 827 C C . TYR A 1 105 ? -16.464 -2.857 -5.410 1.00 68.00 105 TYR A C 1
ATOM 829 O O . TYR A 1 105 ? -17.572 -2.858 -5.945 1.00 68.00 105 TYR A O 1
ATOM 837 N N . PHE A 1 106 ? -16.130 -3.776 -4.499 1.00 68.00 106 PHE A N 1
ATOM 838 C CA . PHE A 1 106 ? -17.027 -4.873 -4.129 1.00 68.00 106 PHE A CA 1
ATOM 839 C C . PHE A 1 106 ? -18.203 -4.392 -3.286 1.00 68.00 106 PHE A C 1
ATOM 841 O O . PHE A 1 106 ? -19.318 -4.863 -3.482 1.00 68.00 106 PHE A O 1
ATOM 848 N N . LYS A 1 107 ? -18.007 -3.362 -2.455 1.00 67.75 107 LYS A N 1
ATOM 849 C CA . LYS A 1 107 ? -19.125 -2.690 -1.783 1.00 67.75 107 LYS A CA 1
ATOM 850 C C . LYS A 1 107 ? -20.143 -2.145 -2.790 1.00 67.75 107 LYS A C 1
ATOM 852 O O . LYS A 1 107 ? -21.342 -2.331 -2.609 1.00 67.75 107 LYS A O 1
ATOM 857 N N . THR A 1 108 ? -19.690 -1.485 -3.856 1.00 70.38 108 THR A N 1
ATOM 858 C CA . THR A 1 108 ? -20.600 -1.001 -4.905 1.00 70.38 108 THR A CA 1
ATOM 859 C C . THR A 1 108 ? -21.207 -2.129 -5.729 1.00 70.38 108 THR A C 1
ATOM 861 O O . THR A 1 108 ? -22.365 -2.017 -6.112 1.00 70.38 108 THR A O 1
ATOM 864 N N . LEU A 1 109 ? -20.471 -3.216 -5.973 1.00 71.19 109 LEU A N 1
ATOM 865 C CA . LEU A 1 109 ? -20.961 -4.359 -6.742 1.00 71.19 109 LEU A CA 1
ATOM 866 C C . LEU A 1 109 ? -22.058 -5.134 -5.992 1.00 71.19 109 LEU A C 1
ATOM 868 O O . LEU A 1 109 ? -23.050 -5.514 -6.605 1.00 71.19 109 LEU A O 1
ATOM 872 N N . PHE A 1 110 ? -21.905 -5.333 -4.678 1.00 66.31 110 PHE A N 1
ATOM 873 C CA . PHE A 1 110 ? -22.825 -6.157 -3.881 1.00 66.31 110 PHE A CA 1
ATOM 874 C C . PHE A 1 110 ? -24.001 -5.358 -3.297 1.00 66.31 110 PHE A C 1
ATOM 876 O O . PHE A 1 110 ? -25.101 -5.890 -3.168 1.00 66.31 110 PHE A O 1
ATOM 883 N N . PHE A 1 111 ? -23.813 -4.067 -2.988 1.00 67.56 111 PHE A N 1
ATOM 884 C CA . PHE A 1 111 ? -24.878 -3.209 -2.437 1.00 67.56 111 PHE A CA 1
ATOM 885 C C . PHE A 1 111 ? -25.457 -2.192 -3.424 1.00 67.56 111 PHE A C 1
ATOM 887 O O . PHE A 1 111 ? -26.394 -1.471 -3.075 1.00 67.56 111 PHE A O 1
ATOM 894 N N . GLY A 1 112 ? -24.903 -2.092 -4.632 1.00 68.50 112 GLY A N 1
ATOM 895 C CA . GLY A 1 112 ? -25.426 -1.230 -5.689 1.00 68.50 112 GLY A CA 1
ATOM 896 C C . GLY A 1 112 ? -26.637 -1.827 -6.407 1.00 68.50 112 GLY A C 1
ATOM 897 O O . GLY A 1 112 ? -27.126 -2.908 -6.087 1.00 68.50 112 GLY A O 1
ATOM 898 N N . GLU A 1 113 ? -27.120 -1.122 -7.426 1.00 73.25 113 GLU A N 1
ATOM 899 C CA . GLU A 1 113 ? -28.231 -1.565 -8.282 1.00 73.25 113 GLU A CA 1
ATOM 900 C C . GLU A 1 113 ? -27.739 -2.421 -9.464 1.00 73.25 113 GLU A C 1
ATOM 902 O O . GLU A 1 113 ? -28.117 -2.209 -10.615 1.00 73.25 113 GLU A O 1
ATOM 907 N N . PHE A 1 114 ? -26.849 -3.376 -9.189 1.00 75.50 114 PHE A N 1
ATOM 908 C CA . PHE A 1 114 ? -26.294 -4.290 -10.189 1.00 75.50 114 PHE A CA 1
ATOM 909 C C . PHE A 1 114 ? -26.966 -5.667 -10.115 1.00 75.50 114 PHE A C 1
ATOM 911 O O . PHE A 1 114 ? -27.527 -6.038 -9.086 1.00 75.50 114 PHE A O 1
ATOM 918 N N . ARG A 1 115 ? -26.916 -6.443 -11.207 1.00 70.38 115 ARG A N 1
ATOM 919 C CA . ARG A 1 115 ? -27.551 -7.780 -11.275 1.00 70.38 115 ARG A CA 1
ATOM 920 C C . ARG A 1 115 ? -26.892 -8.777 -10.322 1.00 70.38 115 ARG A C 1
ATOM 922 O O . ARG A 1 115 ? -27.521 -9.729 -9.876 1.00 70.38 115 ARG A O 1
ATOM 929 N N . GLU A 1 116 ? -25.629 -8.527 -10.020 1.00 70.38 116 GLU A N 1
ATOM 930 C CA . GLU A 1 116 ? -24.769 -9.251 -9.100 1.00 70.38 116 GLU A CA 1
ATOM 931 C C . GLU A 1 116 ? -25.292 -9.214 -7.653 1.00 70.38 116 GLU A C 1
ATOM 933 O O . GLU A 1 116 ? -25.001 -10.128 -6.886 1.00 70.38 116 GLU A O 1
ATOM 938 N N . ARG A 1 117 ? -26.129 -8.225 -7.293 1.00 68.88 117 ARG A N 1
ATOM 939 C CA . ARG A 1 117 ? -26.768 -8.113 -5.969 1.00 68.88 117 ARG A CA 1
ATOM 940 C C . ARG A 1 117 ? -27.658 -9.308 -5.618 1.00 68.88 117 ARG A C 1
ATOM 942 O O . ARG A 1 117 ? -27.759 -9.674 -4.450 1.00 68.88 117 ARG A O 1
ATOM 949 N N . ASP A 1 118 ? -28.322 -9.897 -6.609 1.00 70.69 118 ASP A N 1
ATOM 950 C CA . ASP A 1 118 ? -29.257 -11.009 -6.397 1.00 70.69 118 ASP A CA 1
ATOM 951 C C . ASP A 1 118 ? -28.592 -12.385 -6.585 1.00 70.69 118 ASP A C 1
ATOM 953 O O . ASP A 1 118 ? -29.247 -13.417 -6.441 1.00 70.69 118 ASP A O 1
ATOM 957 N N . GLN A 1 119 ? -27.294 -12.419 -6.909 1.00 69.75 119 GLN A N 1
ATOM 958 C CA . GLN A 1 119 ? -26.530 -13.649 -7.125 1.00 69.75 119 GLN A CA 1
ATOM 959 C C . GLN A 1 119 ? -25.784 -14.050 -5.854 1.00 69.75 119 GLN A C 1
ATOM 961 O O . GLN A 1 119 ? -25.282 -13.188 -5.149 1.00 69.75 119 GLN A O 1
ATOM 966 N N . ASP A 1 120 ? -25.678 -15.346 -5.559 1.00 66.44 120 ASP A N 1
ATOM 967 C CA . ASP A 1 120 ? -24.911 -15.835 -4.398 1.00 66.44 120 ASP A CA 1
ATOM 968 C C . ASP A 1 120 ? -23.405 -15.909 -4.689 1.00 66.44 120 ASP A C 1
ATOM 970 O O . ASP A 1 120 ? -22.580 -15.698 -3.804 1.00 66.44 120 ASP A O 1
ATOM 974 N N . GLU A 1 121 ? -23.048 -16.169 -5.948 1.00 67.19 121 GLU A N 1
ATOM 975 C CA . GLU A 1 121 ? -21.674 -16.292 -6.426 1.00 67.19 121 GLU A CA 1
ATOM 976 C C . GLU A 1 121 ? -21.439 -15.386 -7.630 1.00 67.19 121 GLU A C 1
ATOM 978 O O . GLU A 1 121 ? -22.269 -15.311 -8.536 1.00 67.19 121 GLU A O 1
ATOM 983 N N . ILE A 1 122 ? -20.276 -14.735 -7.657 1.00 69.69 122 ILE A N 1
ATOM 984 C CA . ILE A 1 122 ? -19.857 -13.876 -8.764 1.00 69.69 122 ILE A CA 1
ATOM 985 C C . ILE A 1 122 ? -18.535 -14.395 -9.315 1.00 69.69 122 ILE A C 1
ATOM 987 O O . ILE A 1 122 ? -17.543 -14.540 -8.598 1.00 69.69 122 ILE A O 1
ATOM 991 N N . GLU A 1 123 ? -18.523 -14.674 -10.612 1.00 70.88 123 GLU A N 1
ATOM 992 C CA . GLU A 1 123 ? -17.324 -15.050 -11.351 1.00 70.88 123 GLU A CA 1
ATOM 993 C C . GLU A 1 123 ? -16.519 -13.795 -11.711 1.00 70.88 123 GLU A C 1
ATOM 995 O O . GLU A 1 123 ? -17.003 -12.914 -12.430 1.00 70.88 123 GLU A O 1
ATOM 1000 N N . LEU A 1 124 ? -15.265 -13.715 -11.257 1.00 73.62 124 LEU A N 1
ATOM 1001 C CA . LEU A 1 124 ? -14.364 -12.638 -11.663 1.00 73.62 124 LEU A CA 1
ATOM 1002 C C . LEU A 1 124 ? -13.769 -12.956 -13.036 1.00 73.62 124 LEU A C 1
ATOM 1004 O O . LEU A 1 124 ? -12.764 -13.656 -13.175 1.00 73.62 124 LEU A O 1
ATOM 1008 N N . LYS A 1 125 ? -14.409 -12.429 -14.079 1.00 70.19 125 LYS A N 1
ATOM 1009 C CA . LYS A 1 125 ? -13.953 -12.605 -15.461 1.00 70.19 125 LYS A CA 1
ATOM 1010 C C . LYS A 1 125 ? -12.606 -11.917 -15.680 1.00 70.19 125 LYS A C 1
ATOM 1012 O O . LYS A 1 125 ? -12.424 -10.774 -15.268 1.00 70.19 125 LYS A O 1
ATOM 1017 N N . GLU A 1 126 ? -11.701 -12.588 -16.395 1.00 73.44 126 GLU A N 1
ATOM 1018 C CA . GLU A 1 126 ? -10.375 -12.063 -16.777 1.00 73.44 126 GLU A CA 1
ATOM 1019 C C . GLU A 1 126 ? -9.451 -11.758 -15.585 1.00 73.44 126 GLU A C 1
ATOM 1021 O O . GLU A 1 126 ? -8.615 -10.857 -15.644 1.00 73.44 126 GLU A O 1
ATOM 1026 N N . VAL A 1 127 ? -9.615 -12.492 -14.485 1.00 75.94 127 VAL A N 1
ATOM 1027 C CA . VAL A 1 127 ? -8.749 -12.393 -13.311 1.00 75.94 127 VAL A CA 1
ATOM 1028 C C . VAL A 1 127 ? -8.200 -13.769 -12.986 1.00 75.94 127 VAL A C 1
ATOM 1030 O O . VAL A 1 127 ? -8.956 -14.722 -12.807 1.00 75.94 127 VAL A O 1
ATOM 1033 N N . CYS A 1 128 ? -6.874 -13.871 -12.905 1.00 76.50 128 CYS A N 1
ATOM 1034 C CA . CYS A 1 128 ? -6.228 -15.088 -12.450 1.00 76.50 128 CYS A CA 1
ATOM 1035 C C . CYS A 1 128 ? -6.479 -15.267 -10.948 1.00 76.50 128 CYS A C 1
ATOM 1037 O O . CYS A 1 128 ? -6.241 -14.361 -10.145 1.00 76.50 128 CYS A O 1
ATOM 1039 N N . ALA A 1 129 ? -6.937 -16.459 -10.577 1.00 71.56 129 ALA A N 1
ATOM 1040 C CA . ALA A 1 129 ? -7.117 -16.899 -9.200 1.00 71.56 129 ALA A CA 1
ATOM 1041 C C . ALA A 1 129 ? -5.908 -16.593 -8.302 1.00 71.56 129 ALA A C 1
ATOM 1043 O O . ALA A 1 129 ? -6.051 -16.051 -7.205 1.00 71.56 129 ALA A O 1
ATOM 1044 N N . GLU A 1 130 ? -4.713 -16.928 -8.785 1.00 75.19 130 GLU A N 1
ATOM 1045 C CA . GLU A 1 130 ? -3.469 -16.783 -8.035 1.00 75.19 130 GLU A CA 1
ATOM 1046 C C . GLU A 1 130 ? -3.128 -15.311 -7.797 1.00 75.19 130 GLU A C 1
ATOM 1048 O O . GLU A 1 130 ? -2.776 -14.930 -6.683 1.00 75.19 130 GLU A O 1
ATOM 1053 N N . GLU A 1 131 ? -3.278 -14.458 -8.808 1.00 79.25 131 GLU A N 1
ATOM 1054 C CA . GLU A 1 131 ? -3.032 -13.017 -8.680 1.00 79.25 131 GLU A CA 1
ATOM 1055 C C . GLU A 1 131 ? -4.027 -12.362 -7.720 1.00 79.25 131 GLU A C 1
ATOM 1057 O O . GLU A 1 131 ? -3.642 -11.539 -6.889 1.00 79.25 131 GLU A O 1
ATOM 1062 N N . PHE A 1 132 ? -5.300 -12.763 -7.781 1.00 78.81 132 PHE A N 1
ATOM 1063 C CA . PHE A 1 132 ? -6.319 -12.265 -6.862 1.00 78.81 132 PHE A CA 1
ATOM 1064 C C . PHE A 1 132 ? -6.027 -12.670 -5.418 1.00 78.81 132 PHE A C 1
ATOM 1066 O O . PHE A 1 132 ? -6.179 -11.868 -4.500 1.00 78.81 132 PHE A O 1
ATOM 1073 N N . LEU A 1 133 ? -5.535 -13.890 -5.204 1.00 76.25 133 LEU A N 1
ATOM 1074 C CA . LEU A 1 133 ? -5.104 -14.316 -3.881 1.00 76.25 133 LEU A CA 1
ATOM 1075 C C . LEU A 1 133 ? -3.916 -13.488 -3.372 1.00 76.25 133 LEU A C 1
ATOM 1077 O O . LEU A 1 133 ? -3.895 -13.132 -2.194 1.00 76.25 133 LEU A O 1
ATOM 1081 N N . HIS A 1 134 ? -2.940 -13.168 -4.226 1.00 79.25 134 HIS A N 1
ATOM 1082 C CA . HIS A 1 134 ? -1.837 -12.278 -3.851 1.00 79.25 134 HIS A CA 1
ATOM 1083 C C . HIS A 1 134 ? -2.342 -10.879 -3.499 1.00 79.25 134 HIS A C 1
ATOM 1085 O O . HIS A 1 134 ? -1.938 -10.338 -2.473 1.00 79.25 134 HIS A O 1
ATOM 1091 N N . LEU A 1 135 ? -3.294 -10.335 -4.266 1.00 81.12 135 LEU A N 1
ATOM 1092 C CA . LEU A 1 135 ? -3.947 -9.069 -3.936 1.00 81.12 135 LEU A CA 1
ATOM 1093 C C . LEU A 1 135 ? -4.571 -9.117 -2.535 1.00 81.12 135 LEU A C 1
ATOM 1095 O O . LEU A 1 135 ? -4.347 -8.209 -1.738 1.00 81.12 135 LEU A O 1
ATOM 1099 N N . LEU A 1 136 ? -5.312 -10.183 -2.217 1.00 75.94 136 LEU A N 1
ATOM 1100 C CA . LEU A 1 136 ? -5.928 -10.362 -0.901 1.00 75.94 136 LEU A CA 1
ATOM 1101 C C . LEU A 1 136 ? -4.891 -10.491 0.219 1.00 75.94 136 LEU A C 1
ATOM 1103 O O . LEU A 1 136 ? -5.095 -9.910 1.280 1.00 75.94 136 LEU A O 1
ATOM 1107 N N . LYS A 1 137 ? -3.776 -11.201 -0.005 1.00 75.44 137 LYS A N 1
ATOM 1108 C CA . LYS A 1 137 ? -2.673 -11.288 0.970 1.00 75.44 137 LYS A CA 1
ATOM 1109 C C . LYS A 1 137 ? -2.074 -9.911 1.247 1.00 75.44 137 LYS A C 1
ATOM 1111 O O . LYS A 1 137 ? -1.975 -9.524 2.400 1.00 75.44 137 LYS A O 1
ATOM 1116 N N . VAL A 1 138 ? -1.761 -9.144 0.199 1.00 77.00 138 VAL A N 1
ATOM 1117 C CA . VAL A 1 138 ? -1.184 -7.795 0.335 1.00 77.00 138 VAL A CA 1
ATOM 1118 C C . VAL A 1 138 ? -2.183 -6.825 0.975 1.00 77.00 138 VAL A C 1
ATOM 1120 O O . VAL A 1 138 ? -1.788 -5.910 1.696 1.00 77.00 138 VAL A O 1
ATOM 1123 N N . LEU A 1 139 ? -3.484 -7.004 0.739 1.00 74.06 139 LEU A N 1
ATOM 1124 C CA . LEU A 1 139 ? -4.556 -6.214 1.348 1.00 74.06 139 LEU A CA 1
ATOM 1125 C C . LEU A 1 139 ? -4.859 -6.576 2.797 1.00 74.06 139 LEU A C 1
ATOM 1127 O O . LEU A 1 139 ? -5.414 -5.745 3.517 1.00 74.06 139 LEU A O 1
ATOM 1131 N N . TYR A 1 140 ? -4.550 -7.796 3.219 1.00 68.69 140 TYR A N 1
ATOM 1132 C CA . TYR A 1 140 ? -4.880 -8.281 4.546 1.00 68.69 140 TYR A CA 1
ATOM 1133 C C . TYR A 1 140 ? -3.691 -8.086 5.494 1.00 68.69 140 TYR A C 1
ATOM 1135 O O . TYR A 1 140 ? -2.568 -8.448 5.154 1.00 68.69 140 TYR A O 1
ATOM 1143 N N . PRO A 1 141 ? -3.886 -7.508 6.694 1.00 63.06 141 PRO A N 1
ATOM 1144 C CA . PRO A 1 141 ? -2.807 -7.459 7.668 1.00 63.06 141 PRO A CA 1
ATOM 1145 C C . PRO A 1 141 ? -2.390 -8.881 8.124 1.00 63.06 141 PRO A C 1
ATOM 1147 O O . PRO A 1 141 ? -3.179 -9.807 7.966 1.00 63.06 141 PRO A O 1
ATOM 1150 N N . PRO A 1 142 ? -1.221 -9.083 8.758 1.00 58.12 142 PRO A N 1
ATOM 1151 C CA . PRO A 1 142 ? -0.156 -8.104 8.860 1.00 58.12 142 PRO A CA 1
ATOM 1152 C C . PRO A 1 142 ? 0.367 -7.819 7.457 1.00 58.12 142 PRO A C 1
ATOM 1154 O O . PRO A 1 142 ? 0.676 -8.731 6.699 1.00 58.12 142 PRO A O 1
ATOM 1157 N N . PHE A 1 143 ? 0.401 -6.538 7.102 1.00 68.44 143 PHE A N 1
ATOM 1158 C CA . PHE A 1 143 ? 0.830 -6.134 5.779 1.00 68.44 143 PHE A CA 1
ATOM 1159 C C . PHE A 1 143 ? 2.307 -6.470 5.665 1.00 68.44 143 PHE A C 1
ATOM 1161 O O . PHE A 1 143 ? 3.103 -5.895 6.410 1.00 68.44 143 PHE A O 1
ATOM 1168 N N . ASN A 1 144 ? 2.649 -7.412 4.794 1.00 68.38 144 ASN A N 1
ATOM 1169 C CA . ASN A 1 144 ? 4.031 -7.783 4.591 1.00 68.38 144 ASN A CA 1
ATOM 1170 C C . ASN A 1 144 ? 4.506 -7.263 3.239 1.00 68.38 144 ASN A C 1
ATOM 1172 O O . ASN A 1 144 ? 3.974 -7.639 2.196 1.00 68.38 144 ASN A O 1
ATOM 1176 N N . ASP A 1 145 ? 5.504 -6.384 3.270 1.00 68.69 145 ASP A N 1
ATOM 1177 C CA . ASP A 1 145 ? 6.122 -5.872 2.047 1.00 68.69 145 ASP A CA 1
ATOM 1178 C C . ASP A 1 145 ? 6.871 -6.999 1.300 1.00 68.69 145 ASP A C 1
ATOM 1180 O O . ASP A 1 145 ? 7.043 -6.902 0.089 1.00 68.69 145 ASP A O 1
ATOM 1184 N N . ASP A 1 146 ? 7.227 -8.094 1.990 1.00 73.25 146 ASP A N 1
ATOM 1185 C CA . ASP A 1 146 ? 7.857 -9.288 1.401 1.00 73.25 146 ASP A CA 1
ATOM 1186 C C . ASP A 1 146 ? 6.903 -10.124 0.525 1.00 73.25 146 ASP A C 1
ATOM 1188 O O . ASP A 1 146 ? 7.351 -11.006 -0.205 1.00 73.25 146 ASP A O 1
ATOM 1192 N N . ASP A 1 147 ? 5.588 -9.875 0.585 1.00 80.00 147 ASP A N 1
ATOM 1193 C CA . ASP A 1 147 ? 4.615 -10.553 -0.282 1.00 80.00 147 ASP A CA 1
ATOM 1194 C C . ASP A 1 147 ? 4.588 -9.961 -1.707 1.00 80.00 147 ASP A C 1
ATOM 1196 O O . ASP A 1 147 ? 3.862 -10.467 -2.567 1.00 80.00 147 ASP A O 1
ATOM 1200 N N . ILE A 1 148 ? 5.361 -8.900 -1.970 1.00 87.81 148 ILE A N 1
ATOM 1201 C CA . ILE A 1 148 ? 5.497 -8.259 -3.284 1.00 87.81 148 ILE A CA 1
ATOM 1202 C C . ILE A 1 148 ? 6.873 -8.594 -3.867 1.00 87.81 148 ILE A C 1
ATOM 1204 O O . ILE A 1 148 ? 7.901 -8.339 -3.247 1.00 87.81 148 ILE A O 1
ATOM 1208 N N . ASP A 1 149 ? 6.888 -9.132 -5.084 1.00 88.94 149 ASP A N 1
ATOM 1209 C CA . ASP A 1 149 ? 8.101 -9.487 -5.816 1.00 88.94 149 ASP A CA 1
ATOM 1210 C C . ASP A 1 149 ? 8.022 -9.060 -7.292 1.00 88.94 149 ASP A C 1
ATOM 1212 O O . ASP A 1 149 ? 6.980 -8.633 -7.797 1.00 88.94 149 ASP A O 1
ATOM 1216 N N . SER A 1 150 ? 9.134 -9.192 -8.016 1.00 87.44 150 SER A N 1
ATOM 1217 C CA . SER A 1 150 ? 9.221 -8.807 -9.429 1.00 87.44 150 SER A CA 1
ATOM 1218 C C . SER A 1 150 ? 8.302 -9.615 -10.351 1.00 87.44 150 SER A C 1
ATOM 1220 O O . SER A 1 150 ? 8.018 -9.171 -11.460 1.00 87.44 150 SER A O 1
ATOM 1222 N N . LYS A 1 151 ? 7.804 -10.780 -9.914 1.00 87.94 151 LYS A N 1
ATOM 1223 C CA . LYS A 1 151 ? 6.913 -11.641 -10.706 1.00 87.94 151 LYS A CA 1
ATOM 1224 C C . LYS A 1 151 ? 5.445 -11.290 -10.496 1.00 87.94 151 LYS A C 1
ATOM 1226 O O . LYS A 1 151 ? 4.646 -11.447 -11.414 1.00 87.94 151 LYS A O 1
ATOM 1231 N N . ASN A 1 152 ? 5.079 -10.849 -9.296 1.00 88.81 152 ASN A N 1
ATOM 1232 C CA . ASN A 1 152 ? 3.700 -10.586 -8.913 1.00 88.81 152 ASN A CA 1
ATOM 1233 C C . ASN A 1 152 ? 3.324 -9.101 -8.999 1.00 88.81 152 ASN A C 1
ATOM 1235 O O . ASN A 1 152 ? 2.138 -8.795 -9.127 1.00 88.81 152 ASN A O 1
ATOM 1239 N N . VAL A 1 153 ? 4.305 -8.188 -8.990 1.00 90.50 153 VAL A N 1
ATOM 1240 C CA . VAL A 1 153 ? 4.065 -6.739 -8.948 1.00 90.50 153 VAL A CA 1
ATOM 1241 C C . VAL A 1 153 ? 3.222 -6.247 -10.125 1.00 90.50 153 VAL A C 1
ATOM 1243 O O . VAL A 1 153 ? 2.337 -5.415 -9.934 1.00 90.50 153 VAL A O 1
ATOM 1246 N N . GLU A 1 154 ? 3.415 -6.795 -11.328 1.00 90.44 154 GLU A N 1
ATOM 1247 C CA . GLU A 1 154 ? 2.614 -6.425 -12.499 1.00 90.44 154 GLU A CA 1
ATOM 1248 C C . GLU A 1 154 ? 1.147 -6.854 -12.344 1.00 90.44 154 GLU A C 1
ATOM 1250 O O . GLU A 1 154 ? 0.235 -6.058 -12.584 1.00 90.44 154 GLU A O 1
ATOM 1255 N N . GLY A 1 155 ? 0.911 -8.093 -11.900 1.00 89.31 155 GLY A N 1
ATOM 1256 C CA . GLY A 1 155 ? -0.433 -8.608 -11.635 1.00 89.31 155 GLY A CA 1
ATOM 1257 C C . GLY A 1 155 ? -1.126 -7.828 -10.517 1.00 89.31 155 GLY A C 1
ATOM 1258 O O . GLY A 1 155 ? -2.289 -7.449 -10.651 1.00 89.31 155 GLY A O 1
ATOM 1259 N N . LEU A 1 156 ? -0.397 -7.507 -9.446 1.00 90.50 156 LEU A N 1
ATOM 1260 C CA . LEU A 1 156 ? -0.898 -6.693 -8.340 1.00 90.50 156 LEU A CA 1
ATOM 1261 C C . LEU A 1 156 ? -1.272 -5.283 -8.791 1.00 90.50 156 LEU A C 1
ATOM 1263 O O . LEU A 1 156 ? -2.347 -4.813 -8.429 1.00 90.50 156 LEU A O 1
ATOM 1267 N N . LEU A 1 157 ? -0.438 -4.621 -9.597 1.00 91.25 157 LEU A N 1
ATOM 1268 C CA . LEU A 1 157 ? -0.740 -3.296 -10.139 1.00 91.25 157 LEU A CA 1
ATOM 1269 C C . LEU A 1 157 ? -1.978 -3.321 -11.042 1.00 91.25 157 LEU A C 1
ATOM 1271 O O . LEU A 1 157 ? -2.861 -2.478 -10.881 1.00 91.25 157 LEU A O 1
ATOM 1275 N N . ARG A 1 158 ? -2.099 -4.331 -11.914 1.00 91.25 158 ARG A N 1
ATOM 1276 C CA . ARG A 1 158 ? -3.273 -4.525 -12.778 1.00 91.25 158 ARG A CA 1
ATOM 1277 C C . ARG A 1 158 ? -4.557 -4.697 -11.977 1.00 91.25 158 ARG A C 1
ATOM 1279 O O . ARG A 1 158 ? -5.576 -4.084 -12.290 1.00 91.25 158 ARG A O 1
ATOM 1286 N N . LEU A 1 159 ? -4.523 -5.534 -10.942 1.00 87.75 159 LEU A N 1
ATOM 1287 C CA . LEU A 1 159 ? -5.685 -5.757 -10.087 1.00 87.75 159 LEU A CA 1
ATOM 1288 C C . LEU A 1 159 ? -5.982 -4.552 -9.191 1.00 87.75 159 LEU A C 1
ATOM 1290 O O . LEU A 1 159 ? -7.150 -4.247 -8.952 1.00 87.75 159 LEU A O 1
ATOM 1294 N N . ALA A 1 160 ? -4.953 -3.850 -8.719 1.00 88.06 160 ALA A N 1
ATOM 1295 C CA . ALA A 1 160 ? -5.115 -2.646 -7.922 1.00 88.06 160 ALA A CA 1
ATOM 1296 C C . ALA A 1 160 ? -5.774 -1.523 -8.729 1.00 88.06 160 ALA A C 1
ATOM 1298 O O . ALA A 1 160 ? -6.665 -0.862 -8.208 1.00 88.06 160 ALA A O 1
ATOM 1299 N N . ASP A 1 161 ? -5.402 -1.344 -9.995 1.00 88.06 161 ASP A N 1
ATOM 1300 C CA . ASP A 1 161 ? -6.069 -0.396 -10.888 1.00 88.06 161 ASP A CA 1
ATOM 1301 C C . ASP A 1 161 ? -7.526 -0.813 -11.158 1.00 88.06 161 ASP A C 1
ATOM 1303 O O . ASP A 1 161 ? -8.461 -0.053 -10.891 1.00 88.06 161 ASP A O 1
ATOM 1307 N N . ARG A 1 162 ? -7.742 -2.082 -11.534 1.00 85.25 162 ARG A N 1
ATOM 1308 C CA . ARG A 1 162 ? -9.075 -2.636 -11.828 1.00 85.25 162 ARG A CA 1
ATOM 1309 C C . ARG A 1 162 ? -10.065 -2.502 -10.670 1.00 85.25 162 ARG A C 1
ATOM 1311 O O . ARG A 1 162 ? -11.220 -2.142 -10.887 1.00 85.25 162 ARG A O 1
ATOM 1318 N N . TYR A 1 163 ? -9.629 -2.813 -9.451 1.00 80.81 163 TYR A N 1
ATOM 1319 C CA . TYR A 1 163 ? -10.464 -2.768 -8.246 1.00 80.81 163 TYR A CA 1
ATOM 1320 C C . TYR A 1 163 ? -10.323 -1.459 -7.453 1.00 80.81 163 TYR A C 1
ATOM 1322 O O . TYR A 1 163 ? -10.884 -1.339 -6.362 1.00 80.81 163 TYR A O 1
ATOM 1330 N N . GLN A 1 164 ? -9.599 -0.471 -7.994 1.00 82.50 164 GLN A N 1
ATOM 1331 C CA . GLN A 1 164 ? -9.380 0.860 -7.412 1.00 82.50 164 GLN A CA 1
ATOM 1332 C C . GLN A 1 164 ? -8.767 0.837 -5.998 1.00 82.50 164 GLN A C 1
ATOM 1334 O O . GLN A 1 164 ? -9.171 1.561 -5.083 1.00 82.50 164 GLN A O 1
ATOM 1339 N N . VAL A 1 165 ? -7.743 0.008 -5.817 1.00 83.19 165 VAL A N 1
ATOM 1340 C CA . VAL A 1 165 ? -7.093 -0.300 -4.539 1.00 83.19 165 VAL A CA 1
ATOM 1341 C C . VAL A 1 165 ? -5.812 0.504 -4.357 1.00 83.19 165 VAL A C 1
ATOM 1343 O O . VAL A 1 165 ? -4.698 -0.020 -4.415 1.00 83.19 165 VAL A O 1
ATOM 1346 N N . LYS A 1 166 ? -5.957 1.800 -4.070 1.00 84.12 166 LYS A N 1
ATOM 1347 C CA . LYS A 1 166 ? -4.811 2.724 -3.949 1.00 84.12 166 LYS A CA 1
ATOM 1348 C C . LYS A 1 166 ? -3.737 2.262 -2.957 1.00 84.12 166 LYS A C 1
ATOM 1350 O O . LYS A 1 166 ? -2.558 2.516 -3.179 1.00 84.12 166 LYS A O 1
ATOM 1355 N N . ALA A 1 167 ? -4.130 1.577 -1.880 1.00 83.19 167 ALA A N 1
ATOM 1356 C CA . ALA A 1 167 ? -3.193 1.052 -0.888 1.00 83.19 167 ALA A CA 1
ATOM 1357 C C . ALA A 1 167 ? -2.208 0.035 -1.492 1.00 83.19 167 ALA A C 1
ATOM 1359 O O . ALA A 1 167 ? -1.017 0.088 -1.193 1.00 83.19 167 ALA A O 1
ATOM 1360 N N . VAL A 1 168 ? -2.683 -0.849 -2.377 1.00 86.44 168 VAL A N 1
ATOM 1361 C CA . VAL A 1 168 ? -1.832 -1.835 -3.061 1.00 86.44 168 VAL A CA 1
ATOM 1362 C C . VAL A 1 168 ? -0.960 -1.147 -4.103 1.00 86.44 168 VAL A C 1
ATOM 1364 O O . VAL A 1 168 ? 0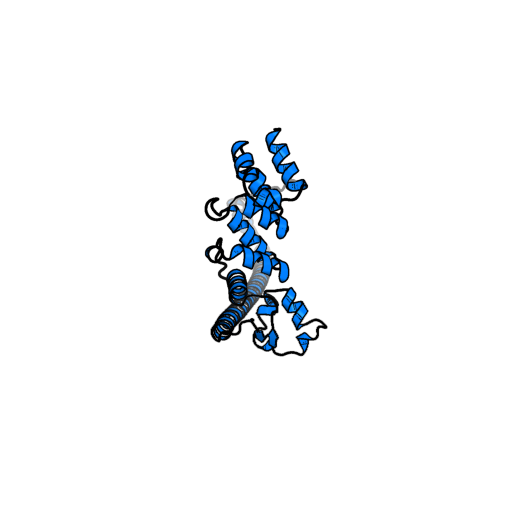.242 -1.397 -4.125 1.00 86.44 168 VAL A O 1
ATOM 1367 N N . SER A 1 169 ? -1.516 -0.225 -4.899 1.00 89.56 169 SER A N 1
ATOM 1368 C CA . SER A 1 169 ? -0.736 0.562 -5.868 1.00 89.56 169 SER A CA 1
ATOM 1369 C C . SER A 1 169 ? 0.411 1.314 -5.192 1.00 89.56 169 SER A C 1
ATOM 1371 O O . SER A 1 169 ? 1.538 1.315 -5.686 1.00 89.56 169 SER A O 1
ATOM 1373 N N . HIS A 1 170 ? 0.151 1.910 -4.023 1.00 88.88 170 HIS A N 1
ATOM 1374 C CA . HIS A 1 170 ? 1.176 2.597 -3.245 1.00 88.88 170 HIS A CA 1
ATOM 1375 C C . HIS A 1 170 ? 2.267 1.634 -2.768 1.00 88.88 170 HIS A C 1
ATOM 1377 O O . HIS A 1 170 ? 3.446 1.930 -2.934 1.00 88.88 170 HIS A O 1
ATOM 1383 N N . ARG A 1 171 ? 1.909 0.464 -2.227 1.00 88.12 171 ARG A N 1
ATOM 1384 C CA . ARG A 1 171 ? 2.898 -0.537 -1.789 1.00 88.12 171 ARG A CA 1
ATOM 1385 C C . ARG A 1 171 ? 3.736 -1.081 -2.940 1.00 88.12 171 ARG A C 1
ATOM 1387 O O . ARG A 1 171 ? 4.953 -1.144 -2.814 1.00 88.12 171 ARG A O 1
ATOM 1394 N N . CYS A 1 172 ? 3.112 -1.381 -4.076 1.00 91.44 172 CYS A N 1
ATOM 1395 C CA . CYS A 1 172 ? 3.824 -1.794 -5.286 1.00 91.44 172 CYS A CA 1
ATOM 1396 C C . CYS A 1 172 ? 4.804 -0.703 -5.746 1.00 91.44 172 CYS A C 1
ATOM 1398 O O . CYS A 1 172 ? 5.950 -0.999 -6.065 1.00 91.44 172 CYS A O 1
ATOM 1400 N N . SER A 1 173 ? 4.394 0.570 -5.697 1.00 91.38 173 SER A N 1
ATOM 1401 C CA . SER A 1 173 ? 5.282 1.707 -5.966 1.00 91.38 173 SER A CA 1
ATOM 1402 C C . SER A 1 173 ? 6.470 1.753 -4.996 1.00 91.38 173 SER A C 1
ATOM 1404 O O . SER A 1 173 ? 7.608 1.905 -5.432 1.00 91.38 173 SER A O 1
ATOM 1406 N N . GLN A 1 174 ? 6.248 1.554 -3.691 1.00 90.81 174 GLN A N 1
ATOM 1407 C CA . GLN A 1 174 ? 7.334 1.503 -2.700 1.00 90.81 174 GLN A CA 1
ATOM 1408 C C . GLN A 1 174 ? 8.300 0.337 -2.940 1.00 90.81 174 GLN A C 1
ATOM 1410 O O . GLN A 1 174 ? 9.511 0.525 -2.820 1.00 90.81 174 GLN A O 1
ATOM 1415 N N . TYR A 1 175 ? 7.788 -0.841 -3.303 1.00 91.25 175 TYR A N 1
ATOM 1416 C CA . TYR A 1 175 ? 8.620 -1.977 -3.699 1.00 91.25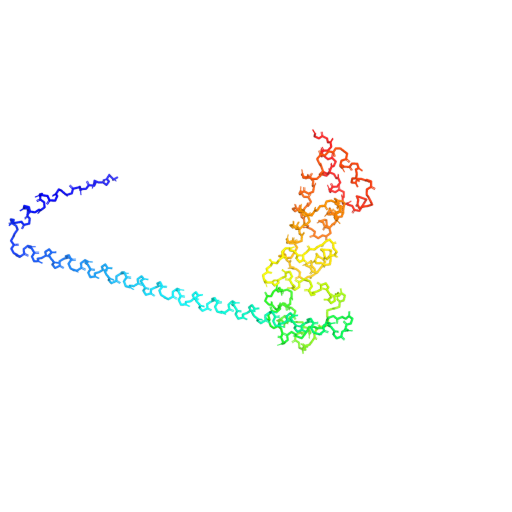 175 TYR A CA 1
ATOM 1417 C C . TYR A 1 175 ? 9.474 -1.623 -4.923 1.00 91.25 175 TYR A C 1
ATOM 1419 O O . TYR A 1 175 ? 10.693 -1.747 -4.861 1.00 91.25 175 TYR A O 1
ATOM 1427 N N . LEU A 1 176 ? 8.878 -1.082 -5.993 1.00 90.81 176 LEU A N 1
ATOM 1428 C CA . LEU A 1 176 ? 9.600 -0.720 -7.221 1.00 90.81 176 LEU A CA 1
ATOM 1429 C C . LEU A 1 176 ? 10.684 0.347 -6.991 1.00 90.81 176 LEU A C 1
ATOM 1431 O O . LEU A 1 176 ? 11.745 0.276 -7.613 1.00 90.81 176 LEU A O 1
ATOM 1435 N N . LYS A 1 177 ? 10.469 1.295 -6.067 1.00 90.62 177 LYS A N 1
ATOM 1436 C CA . LYS A 1 177 ? 11.498 2.272 -5.655 1.00 90.62 177 LYS A CA 1
ATOM 1437 C C . LYS A 1 177 ? 12.694 1.603 -4.960 1.00 90.62 177 LYS A C 1
ATOM 1439 O O . LYS A 1 177 ? 13.826 2.023 -5.156 1.00 90.62 177 LYS A O 1
ATOM 1444 N N . LYS A 1 178 ? 12.463 0.563 -4.150 1.00 89.31 178 LYS A N 1
ATOM 1445 C CA . LYS A 1 178 ? 13.514 -0.138 -3.381 1.00 89.31 178 LYS A CA 1
ATOM 1446 C C . LYS A 1 178 ? 14.180 -1.285 -4.150 1.00 89.31 178 LYS A C 1
ATOM 1448 O O . LYS A 1 178 ? 15.312 -1.649 -3.844 1.00 89.31 178 LYS A O 1
ATOM 1453 N N . CYS A 1 179 ? 13.462 -1.877 -5.099 1.00 87.56 179 CYS A N 1
ATOM 1454 C CA . CYS A 1 179 ? 13.871 -3.054 -5.853 1.00 87.56 179 CYS A CA 1
ATOM 1455 C C . CYS A 1 179 ? 15.128 -2.774 -6.693 1.00 87.56 179 CYS A C 1
ATOM 1457 O O . CYS A 1 179 ? 15.282 -1.700 -7.285 1.00 87.56 179 CYS A O 1
ATOM 1459 N N . ALA A 1 180 ? 16.035 -3.750 -6.749 1.00 84.44 180 ALA A N 1
ATOM 1460 C C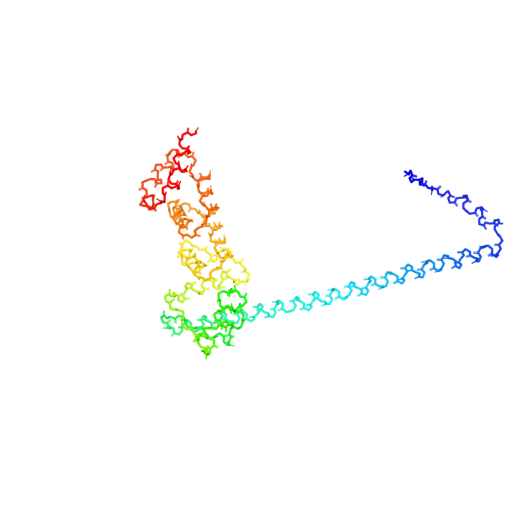A . ALA A 1 180 ? 17.281 -3.628 -7.491 1.00 84.44 180 ALA A CA 1
ATOM 1461 C C . ALA A 1 180 ? 17.038 -3.603 -9.010 1.00 84.44 180 ALA A C 1
ATOM 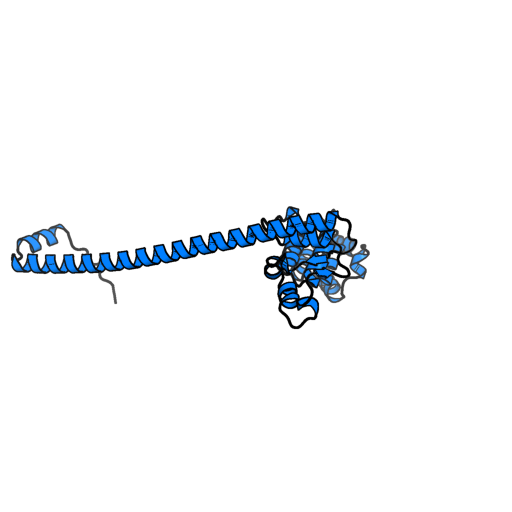1463 O O . ALA A 1 180 ? 16.190 -4.324 -9.532 1.00 84.44 180 ALA A O 1
ATOM 1464 N N . LEU A 1 181 ? 17.867 -2.852 -9.744 1.00 82.44 181 LEU A N 1
ATOM 1465 C CA . LEU A 1 181 ? 17.823 -2.789 -11.215 1.00 82.44 181 LEU A CA 1
ATOM 1466 C C . LEU A 1 181 ? 18.057 -4.144 -11.909 1.00 82.44 181 LEU A C 1
ATOM 1468 O O . LEU A 1 181 ? 17.768 -4.283 -13.095 1.00 82.44 181 LEU A O 1
ATOM 1472 N N . SER A 1 182 ? 18.615 -5.123 -11.192 1.00 80.94 182 SER A N 1
ATOM 1473 C CA . SER A 1 182 ? 18.794 -6.499 -11.665 1.00 80.94 182 SER A CA 1
ATOM 1474 C C . SER A 1 182 ? 17.510 -7.327 -11.636 1.00 80.94 182 SER A C 1
ATOM 1476 O O . SER A 1 182 ? 17.434 -8.329 -12.337 1.00 80.94 182 SER A O 1
ATOM 1478 N N . GLU A 1 183 ? 16.544 -6.951 -10.797 1.00 84.94 183 GLU A N 1
ATOM 1479 C CA . GLU A 1 183 ? 15.252 -7.634 -10.674 1.00 84.94 183 GLU A CA 1
ATOM 1480 C C . GLU A 1 183 ? 14.202 -6.994 -11.576 1.00 84.94 183 GLU A C 1
ATOM 1482 O O . GLU A 1 183 ? 13.501 -7.707 -12.287 1.00 84.94 183 GLU A O 1
ATOM 1487 N N . VAL A 1 184 ? 14.115 -5.660 -11.552 1.00 85.56 184 VAL A N 1
ATOM 1488 C CA . VAL A 1 184 ? 13.238 -4.877 -12.425 1.00 85.56 184 VAL A CA 1
ATOM 1489 C C . VAL A 1 184 ? 14.059 -3.749 -13.024 1.00 85.56 184 VAL A C 1
ATOM 1491 O O . VAL A 1 184 ? 14.575 -2.884 -12.309 1.00 85.56 184 VAL A O 1
ATOM 1494 N N . SER A 1 185 ? 14.191 -3.756 -14.346 1.00 87.44 185 SER A N 1
ATOM 1495 C CA . SER A 1 185 ? 14.972 -2.745 -15.047 1.00 87.44 185 SER A CA 1
ATOM 1496 C C . SER A 1 185 ? 14.327 -1.363 -14.919 1.00 87.44 185 SER A C 1
ATOM 1498 O O . SER A 1 185 ? 13.109 -1.228 -14.812 1.00 87.44 185 SER A O 1
ATOM 1500 N N . LEU A 1 186 ? 15.138 -0.305 -15.003 1.00 87.06 186 LEU A N 1
ATOM 1501 C CA . LEU A 1 186 ? 14.647 1.079 -14.992 1.00 87.06 186 LEU A CA 1
ATOM 1502 C C . LEU A 1 186 ? 13.552 1.307 -16.052 1.00 87.06 186 LEU A C 1
ATOM 1504 O O . LEU A 1 186 ? 12.548 1.959 -15.782 1.00 87.06 186 LEU A O 1
ATOM 1508 N N . GLY A 1 187 ? 13.707 0.716 -17.242 1.00 86.12 187 GLY A N 1
ATOM 1509 C CA . GLY A 1 187 ? 12.705 0.796 -18.305 1.00 86.12 187 GLY A CA 1
ATOM 1510 C C . GLY A 1 187 ? 11.361 0.175 -17.915 1.00 86.12 187 GLY A C 1
ATOM 1511 O O . GLY A 1 187 ? 10.320 0.776 -18.173 1.00 86.12 187 GLY A O 1
ATOM 1512 N N . GLU A 1 188 ? 11.375 -0.982 -17.252 1.00 88.75 188 GLU A N 1
ATOM 1513 C CA . GLU A 1 188 ? 10.162 -1.643 -16.749 1.00 88.75 188 GLU A CA 1
ATOM 1514 C C . GLU A 1 188 ? 9.517 -0.844 -15.614 1.00 88.75 188 GLU A C 1
ATOM 1516 O O . GLU A 1 188 ? 8.308 -0.618 -15.645 1.00 88.75 188 GLU A O 1
ATOM 1521 N N . LYS A 1 189 ? 10.308 -0.326 -14.661 1.00 90.75 189 LYS A N 1
ATOM 1522 C CA . LYS A 1 189 ? 9.799 0.542 -13.583 1.00 90.75 189 LYS A CA 1
ATOM 1523 C C . LYS A 1 189 ? 9.066 1.759 -14.146 1.00 90.75 189 LYS A C 1
ATOM 1525 O O . LYS A 1 189 ? 7.958 2.064 -13.707 1.00 90.75 189 LYS A O 1
ATOM 1530 N N . MET A 1 190 ? 9.658 2.433 -15.135 1.00 88.38 190 MET A N 1
ATOM 1531 C CA . MET A 1 190 ? 9.049 3.601 -15.778 1.00 88.38 190 MET A CA 1
ATOM 1532 C C . MET A 1 190 ? 7.787 3.236 -16.561 1.00 88.38 190 MET A C 1
ATOM 1534 O O . MET A 1 190 ? 6.807 3.977 -16.509 1.00 88.38 190 MET A O 1
ATOM 1538 N N . LEU A 1 191 ? 7.777 2.086 -17.240 1.00 90.88 191 LEU A N 1
ATOM 1539 C CA . LEU A 1 191 ? 6.604 1.621 -17.974 1.00 90.88 191 LEU A CA 1
ATOM 1540 C C . LEU A 1 191 ? 5.444 1.274 -17.029 1.00 90.88 191 LEU A C 1
ATOM 1542 O O . LEU A 1 191 ? 4.311 1.682 -17.275 1.00 90.88 191 LEU A O 1
ATOM 1546 N N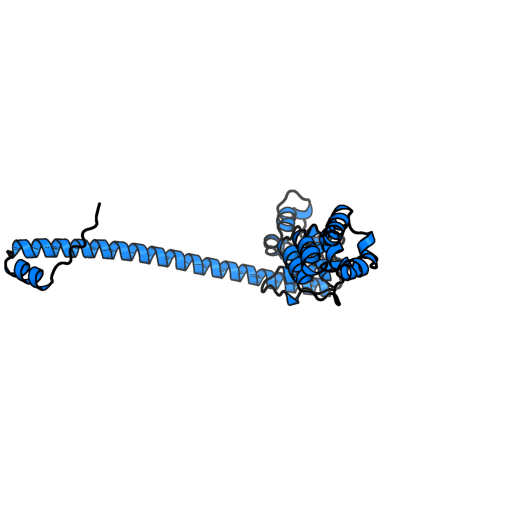 . HIS A 1 192 ? 5.716 0.594 -15.911 1.00 91.50 192 HIS A N 1
ATOM 1547 C CA . HIS A 1 192 ? 4.718 0.369 -14.863 1.00 91.50 192 HIS A CA 1
ATOM 1548 C C . HIS A 1 192 ? 4.215 1.689 -14.274 1.00 91.50 192 HIS A C 1
ATOM 1550 O O . HIS A 1 192 ? 3.011 1.863 -14.085 1.00 91.50 192 HIS A O 1
ATOM 1556 N N . ALA A 1 193 ? 5.115 2.641 -14.023 1.00 90.69 193 ALA A N 1
ATOM 1557 C CA . ALA A 1 193 ? 4.738 3.940 -13.489 1.00 90.69 193 ALA A CA 1
ATOM 1558 C C . ALA A 1 193 ? 3.803 4.710 -14.433 1.00 90.69 193 ALA A C 1
ATOM 1560 O O . ALA A 1 193 ? 2.817 5.285 -13.978 1.00 90.69 193 ALA A O 1
ATOM 1561 N N . GLN A 1 194 ? 4.075 4.676 -15.738 1.00 91.62 194 GLN A N 1
ATOM 1562 C CA . GLN A 1 194 ? 3.222 5.280 -16.760 1.00 91.62 194 GLN A CA 1
ATOM 1563 C C . GLN A 1 194 ? 1.859 4.580 -16.845 1.00 91.62 194 GLN A C 1
ATOM 1565 O O . GLN A 1 194 ? 0.827 5.239 -16.727 1.00 91.62 194 GLN A O 1
ATOM 1570 N N . ASN A 1 195 ? 1.855 3.253 -17.007 1.00 91.12 195 ASN A N 1
ATOM 1571 C CA . ASN A 1 195 ? 0.639 2.471 -17.249 1.00 91.12 195 ASN A CA 1
ATOM 1572 C C . ASN A 1 195 ? -0.354 2.523 -16.084 1.00 91.12 195 ASN A C 1
ATOM 1574 O O . ASN A 1 195 ? -1.556 2.444 -16.309 1.00 91.12 195 ASN A O 1
ATOM 1578 N N . TYR A 1 196 ? 0.143 2.664 -14.853 1.00 90.88 196 TYR A N 1
ATOM 1579 C CA . TYR A 1 196 ? -0.679 2.705 -13.641 1.00 90.88 196 TYR A CA 1
ATOM 1580 C C . TYR A 1 196 ? -0.708 4.091 -12.982 1.00 90.88 196 TYR A C 1
ATOM 1582 O O . TYR A 1 196 ? -1.059 4.214 -11.808 1.00 90.88 196 TYR A O 1
ATOM 1590 N N . HIS A 1 197 ? -0.320 5.137 -13.721 1.00 90.19 197 HIS A N 1
ATOM 1591 C CA . HIS A 1 197 ? -0.369 6.539 -13.289 1.00 90.19 197 HIS A CA 1
ATOM 1592 C C . HIS A 1 197 ? 0.322 6.816 -11.934 1.00 90.19 197 HIS A C 1
ATOM 1594 O O . HIS A 1 197 ? -0.165 7.582 -11.100 1.00 90.19 197 HIS A O 1
ATOM 1600 N N . LEU A 1 198 ? 1.483 6.198 -11.702 1.00 90.12 198 LEU A N 1
ATOM 1601 C CA . LEU A 1 198 ? 2.280 6.324 -10.478 1.00 90.12 198 LEU A CA 1
ATOM 1602 C C . LEU A 1 198 ? 3.309 7.460 -10.603 1.00 90.12 198 LEU A C 1
ATOM 1604 O O . LEU A 1 198 ? 4.514 7.214 -10.683 1.00 90.12 198 LEU A O 1
ATOM 1608 N N . SER A 1 199 ? 2.856 8.716 -10.587 1.00 88.62 199 SER A N 1
ATOM 1609 C CA . SER A 1 199 ? 3.728 9.890 -10.789 1.00 88.62 199 SER A CA 1
ATOM 1610 C C . SER A 1 199 ? 4.923 9.946 -9.829 1.00 88.62 199 SER A C 1
ATOM 1612 O O . SER A 1 199 ? 6.034 10.268 -10.238 1.00 88.62 199 SER A O 1
ATOM 1614 N N . GLU A 1 200 ? 4.737 9.550 -8.565 1.00 89.62 200 GLU A N 1
ATOM 1615 C CA . GLU A 1 200 ? 5.833 9.511 -7.587 1.00 89.62 200 GLU A CA 1
ATOM 1616 C C . GLU A 1 200 ? 6.944 8.514 -7.951 1.00 89.62 200 GLU A C 1
ATOM 1618 O O . GLU A 1 200 ? 8.090 8.688 -7.536 1.00 89.62 200 GLU A O 1
ATOM 1623 N N . LEU A 1 201 ? 6.607 7.429 -8.656 1.00 89.50 201 LEU A N 1
ATOM 1624 C CA . LEU A 1 201 ? 7.591 6.452 -9.114 1.00 89.50 201 LEU A CA 1
ATOM 1625 C C . LEU A 1 201 ? 8.364 7.006 -10.314 1.00 89.50 201 LEU A C 1
ATOM 1627 O O . LEU A 1 201 ? 9.583 6.875 -10.341 1.00 89.50 201 LEU A O 1
ATOM 1631 N N . VAL A 1 202 ? 7.684 7.695 -11.242 1.00 87.75 202 VAL A N 1
ATOM 1632 C CA . VAL A 1 202 ? 8.337 8.398 -12.362 1.00 87.75 202 VAL A CA 1
ATOM 1633 C C . VAL A 1 202 ? 9.356 9.405 -11.834 1.00 87.75 202 VAL A C 1
ATOM 1635 O O . VAL A 1 202 ? 10.522 9.354 -12.218 1.00 87.75 202 VAL A O 1
ATOM 1638 N N . GLU A 1 203 ? 8.951 10.269 -10.900 1.00 88.25 203 GLU A N 1
ATOM 1639 C CA . GLU A 1 203 ? 9.856 11.251 -10.296 1.00 88.25 203 GLU A CA 1
ATOM 1640 C C . GLU A 1 203 ? 11.056 10.603 -9.606 1.00 88.25 203 GLU A C 1
ATOM 1642 O O . GLU A 1 203 ? 12.172 11.110 -9.710 1.00 88.25 203 GLU A O 1
ATOM 1647 N N . HIS A 1 204 ? 10.839 9.491 -8.900 1.00 89.19 204 HIS A N 1
ATOM 1648 C CA . HIS A 1 204 ? 11.915 8.772 -8.230 1.00 89.19 204 HIS A CA 1
ATOM 1649 C C . HIS A 1 204 ? 12.907 8.175 -9.233 1.00 89.19 204 HIS A C 1
ATOM 1651 O O . HIS A 1 204 ? 14.105 8.392 -9.088 1.00 89.19 204 HIS A O 1
ATOM 1657 N N . CYS A 1 205 ? 12.427 7.490 -10.275 1.00 87.44 205 CYS A N 1
ATOM 1658 C CA . CYS A 1 205 ? 13.279 6.950 -11.337 1.00 87.44 205 CYS A CA 1
ATOM 1659 C C . CYS A 1 205 ? 14.117 8.054 -12.001 1.00 87.44 205 CYS A C 1
ATOM 1661 O O . CYS A 1 205 ? 15.318 7.899 -12.202 1.00 87.44 205 CYS A O 1
ATOM 1663 N N . ILE A 1 206 ? 13.496 9.198 -12.282 1.00 85.69 206 ILE A N 1
ATOM 1664 C CA . ILE A 1 206 ? 14.152 10.350 -12.900 1.00 85.69 206 ILE A CA 1
ATOM 1665 C C . ILE A 1 206 ? 15.227 10.951 -11.974 1.00 85.69 206 ILE A C 1
ATOM 1667 O O . ILE A 1 206 ? 16.355 11.165 -12.408 1.00 85.69 206 ILE A O 1
ATOM 1671 N N . LYS A 1 207 ? 14.910 11.192 -10.696 1.00 84.19 207 LYS A N 1
ATOM 1672 C CA . LYS A 1 207 ? 15.824 11.848 -9.742 1.00 84.19 207 LYS A CA 1
ATOM 1673 C C . LYS A 1 207 ? 16.938 10.930 -9.244 1.00 84.19 207 LYS A C 1
ATOM 1675 O O . LYS A 1 207 ? 18.072 11.373 -9.074 1.00 84.19 207 LYS A O 1
ATOM 1680 N N . GLU A 1 208 ? 16.623 9.667 -8.967 1.00 82.31 208 GLU A N 1
ATOM 1681 C CA . GLU A 1 208 ? 17.531 8.760 -8.260 1.00 82.31 208 GLU A CA 1
ATOM 1682 C C . GLU A 1 208 ? 18.297 7.807 -9.180 1.00 82.31 208 GLU A C 1
ATOM 1684 O O . GLU A 1 208 ? 19.443 7.478 -8.864 1.00 82.31 208 GLU A O 1
ATOM 1689 N N . GLU A 1 209 ? 17.712 7.415 -10.318 1.00 78.62 209 GLU A N 1
ATOM 1690 C CA . GLU A 1 209 ? 18.270 6.392 -11.216 1.00 78.62 209 GLU A CA 1
ATOM 1691 C C . GLU A 1 209 ? 18.758 6.963 -12.570 1.00 78.62 209 GLU A C 1
ATOM 1693 O O . GLU A 1 209 ? 19.681 6.404 -13.161 1.00 78.62 209 GLU A O 1
ATOM 1698 N N . CYS A 1 210 ? 18.235 8.105 -13.042 1.00 79.31 210 CYS A N 1
ATOM 1699 C CA . CYS A 1 210 ? 18.658 8.781 -14.287 1.00 79.31 210 CYS A CA 1
ATOM 1700 C C . CYS A 1 210 ? 19.676 9.920 -14.056 1.00 79.31 210 CYS A C 1
ATOM 1702 O O . CYS A 1 210 ? 19.537 11.002 -14.622 1.00 79.31 210 CYS A O 1
ATOM 1704 N N . LYS A 1 211 ? 20.707 9.705 -13.228 1.00 74.69 211 LYS A N 1
ATOM 1705 C CA . LYS A 1 211 ? 21.657 10.772 -12.843 1.00 74.69 211 LYS A CA 1
ATOM 1706 C C . LYS A 1 211 ? 22.731 11.073 -13.884 1.00 74.69 211 LYS A C 1
ATOM 1708 O O . LYS A 1 211 ? 23.291 12.165 -13.880 1.00 74.69 211 LYS A O 1
ATOM 1713 N N . THR A 1 212 ? 23.080 10.106 -14.732 1.00 77.12 212 THR A N 1
ATOM 1714 C CA . THR A 1 212 ? 24.195 10.257 -15.675 1.00 77.12 212 THR A CA 1
ATOM 1715 C C . THR A 1 212 ? 23.771 10.045 -17.121 1.00 77.12 212 THR A C 1
ATOM 1717 O O . THR A 1 212 ? 22.820 9.326 -17.433 1.00 77.12 212 THR A O 1
ATOM 1720 N N . VAL A 1 213 ? 24.551 10.624 -18.038 1.00 78.38 213 VAL A N 1
ATOM 1721 C CA . VAL A 1 213 ? 24.385 10.429 -19.485 1.00 78.38 213 VAL A CA 1
ATOM 1722 C C . VAL A 1 213 ? 24.434 8.943 -19.861 1.00 78.38 213 VAL A C 1
ATOM 1724 O O . VAL A 1 213 ? 23.724 8.507 -20.769 1.00 78.38 213 VAL A O 1
ATOM 1727 N N . ASP A 1 214 ? 25.248 8.148 -19.166 1.00 80.62 214 ASP A N 1
ATOM 1728 C CA . ASP A 1 214 ? 25.371 6.718 -19.438 1.00 80.62 214 ASP A CA 1
ATOM 1729 C C . ASP A 1 214 ? 24.154 5.921 -18.953 1.00 80.62 214 ASP A C 1
ATOM 1731 O O . ASP A 1 214 ? 23.766 4.961 -19.621 1.00 80.62 214 ASP A O 1
ATOM 1735 N N . ASP A 1 215 ? 23.489 6.343 -17.877 1.00 79.88 215 ASP A N 1
ATOM 1736 C CA . ASP A 1 215 ? 22.231 5.730 -17.430 1.00 79.88 215 ASP A CA 1
ATOM 1737 C C . ASP A 1 215 ? 21.106 5.994 -18.434 1.00 79.88 215 ASP A C 1
ATOM 1739 O O . ASP A 1 215 ? 20.379 5.074 -18.815 1.00 79.88 215 ASP A O 1
ATOM 1743 N N . VAL A 1 216 ? 21.039 7.211 -18.986 1.00 80.56 216 VAL A N 1
ATOM 1744 C CA . VAL A 1 216 ? 20.078 7.531 -20.052 1.00 80.56 216 VAL A CA 1
ATOM 1745 C C . VAL A 1 216 ? 20.379 6.755 -21.335 1.00 80.56 216 VAL A C 1
ATOM 1747 O O . VAL A 1 216 ? 19.454 6.282 -21.997 1.00 80.56 216 VAL A O 1
ATOM 1750 N N . LYS A 1 217 ? 21.654 6.558 -21.700 1.00 80.81 217 LYS A N 1
ATOM 1751 C CA . LYS A 1 217 ? 22.016 5.703 -22.847 1.00 80.81 217 LYS A CA 1
ATOM 1752 C C . LYS A 1 217 ? 21.589 4.252 -22.630 1.00 80.81 217 LYS A C 1
ATOM 1754 O O . LYS A 1 217 ? 21.032 3.657 -23.551 1.00 80.81 217 LYS A O 1
ATOM 1759 N N . LYS A 1 218 ? 21.820 3.693 -21.436 1.00 82.50 218 LYS A N 1
ATOM 1760 C CA . LYS A 1 218 ? 21.369 2.336 -21.083 1.00 82.50 218 LYS A CA 1
ATOM 1761 C C . LYS A 1 218 ? 19.852 2.230 -21.172 1.00 82.50 218 LYS A C 1
ATOM 1763 O O . LYS A 1 218 ? 19.354 1.293 -21.784 1.00 82.50 218 LYS A O 1
ATOM 1768 N N . LEU A 1 219 ? 19.127 3.216 -20.643 1.00 82.56 219 LEU A N 1
ATOM 1769 C CA . LEU A 1 219 ? 17.672 3.271 -20.727 1.00 82.56 219 LEU A CA 1
ATOM 1770 C C . LEU A 1 219 ? 17.196 3.323 -22.185 1.00 82.56 219 LEU A C 1
ATOM 1772 O O . LEU A 1 219 ? 16.363 2.511 -22.576 1.00 82.56 219 LEU A O 1
ATOM 1776 N N . ARG A 1 220 ? 17.771 4.198 -23.021 1.00 82.06 220 ARG A N 1
ATOM 1777 C CA . ARG A 1 220 ? 17.446 4.291 -24.458 1.00 82.06 220 ARG A CA 1
ATOM 1778 C C . ARG A 1 220 ? 17.716 3.010 -25.239 1.00 82.06 220 ARG A C 1
ATOM 1780 O O . ARG A 1 220 ? 17.066 2.784 -26.254 1.00 82.06 220 ARG A O 1
ATOM 1787 N N . ALA A 1 221 ? 18.678 2.206 -24.795 1.00 81.62 221 ALA A N 1
ATOM 1788 C CA . ALA A 1 221 ? 18.986 0.920 -25.407 1.00 81.62 221 ALA A CA 1
ATOM 1789 C C . ALA A 1 221 ? 17.953 -0.171 -25.066 1.00 81.62 221 ALA A C 1
ATOM 1791 O O . ALA A 1 221 ? 17.933 -1.209 -25.724 1.00 81.62 221 ALA A O 1
ATOM 1792 N N . THR A 1 222 ? 17.091 0.042 -24.066 1.00 83.44 222 THR A N 1
ATOM 1793 C CA . THR A 1 222 ? 16.015 -0.901 -23.731 1.00 83.44 222 THR A CA 1
ATOM 1794 C C . THR A 1 222 ? 14.821 -0.759 -24.676 1.00 83.44 222 THR A C 1
ATOM 1796 O O . THR A 1 222 ? 14.476 0.339 -25.115 1.00 83.44 222 THR A O 1
ATOM 1799 N N . SER A 1 223 ? 14.128 -1.871 -24.939 1.00 84.69 223 SER A N 1
ATOM 1800 C CA . SER A 1 223 ? 12.859 -1.880 -25.683 1.00 84.69 223 SER A CA 1
ATOM 1801 C C . SER A 1 223 ? 11.792 -0.997 -25.023 1.00 84.69 223 SER A C 1
ATOM 1803 O O . SER A 1 223 ? 11.028 -0.325 -25.718 1.00 84.69 223 SER A O 1
ATOM 1805 N N . HIS A 1 224 ? 11.785 -0.934 -23.690 1.00 84.06 224 HIS A N 1
ATOM 1806 C CA . HIS A 1 224 ? 10.822 -0.184 -22.884 1.00 84.06 224 HIS A CA 1
ATOM 1807 C C . HIS A 1 224 ? 10.854 1.327 -23.141 1.00 84.06 224 HIS A C 1
ATOM 1809 O O . HIS A 1 224 ? 9.799 1.954 -23.180 1.00 84.06 224 HIS A O 1
ATOM 1815 N N . TYR A 1 225 ? 12.025 1.917 -23.413 1.00 82.50 225 TYR A N 1
ATOM 1816 C CA . TYR A 1 225 ? 12.123 3.358 -23.681 1.00 82.50 225 TYR A CA 1
ATOM 1817 C C . TYR A 1 225 ? 11.305 3.789 -24.901 1.00 82.50 225 TYR A C 1
ATOM 1819 O O . TYR A 1 225 ? 10.737 4.880 -24.922 1.00 82.50 225 TYR A O 1
ATOM 1827 N N . SER A 1 226 ? 11.201 2.932 -25.921 1.00 84.56 226 SER A N 1
ATOM 1828 C CA . SER A 1 226 ? 10.399 3.237 -27.110 1.00 84.56 226 SER A CA 1
ATOM 1829 C C . SER A 1 226 ? 8.912 3.420 -26.779 1.00 84.56 226 SER A C 1
ATOM 1831 O O . SER A 1 226 ? 8.276 4.291 -27.375 1.00 84.56 226 SER A O 1
ATOM 1833 N N . LEU A 1 227 ? 8.418 2.697 -25.770 1.00 87.75 227 LEU A N 1
ATOM 1834 C CA . LEU A 1 227 ? 7.026 2.675 -25.317 1.00 87.75 227 LEU A CA 1
ATOM 1835 C C . LEU A 1 227 ? 6.677 3.812 -24.345 1.00 87.75 227 LEU A C 1
ATOM 1837 O O . LEU A 1 227 ? 5.498 4.050 -24.101 1.00 87.75 227 LEU A O 1
ATOM 1841 N N . LEU A 1 228 ? 7.677 4.524 -23.812 1.00 87.81 228 LEU A N 1
ATOM 1842 C CA . LEU A 1 228 ? 7.438 5.660 -22.921 1.00 87.81 228 LEU A CA 1
ATOM 1843 C C . LEU A 1 228 ? 6.796 6.838 -23.663 1.00 87.81 228 LEU A C 1
ATOM 1845 O O . LEU A 1 228 ? 7.113 7.117 -24.829 1.00 87.81 228 LEU A O 1
ATOM 1849 N N . ASP A 1 229 ? 5.952 7.576 -22.957 1.00 88.81 229 ASP A N 1
ATOM 1850 C CA . ASP A 1 229 ? 5.288 8.765 -23.466 1.00 88.81 229 ASP A CA 1
ATOM 1851 C C . ASP A 1 229 ? 6.282 9.892 -23.752 1.00 88.81 229 ASP A C 1
ATOM 1853 O O . ASP A 1 229 ? 7.382 9.978 -23.192 1.00 88.81 229 ASP A O 1
ATOM 1857 N N . LYS A 1 230 ? 5.884 10.781 -24.667 1.00 87.00 230 LYS A N 1
ATOM 1858 C CA . LYS A 1 230 ? 6.716 11.916 -25.090 1.00 87.00 230 LYS A CA 1
ATOM 1859 C C . LYS A 1 230 ? 7.088 12.817 -23.915 1.00 87.00 230 LYS A C 1
ATOM 1861 O O . LYS A 1 230 ? 8.230 13.258 -23.861 1.00 87.00 230 LYS A O 1
ATOM 1866 N N . ASP A 1 231 ? 6.174 13.030 -22.975 1.00 85.88 231 ASP A N 1
ATOM 1867 C CA . ASP A 1 231 ? 6.398 13.909 -21.824 1.00 85.88 231 ASP A CA 1
ATOM 1868 C C . ASP A 1 231 ? 7.481 13.352 -20.891 1.00 85.88 231 ASP A C 1
ATOM 1870 O O . ASP A 1 231 ? 8.399 14.072 -20.507 1.00 85.88 231 ASP A O 1
ATOM 1874 N N . ILE A 1 232 ? 7.457 12.042 -20.619 1.00 83.94 232 ILE A N 1
ATOM 1875 C CA . ILE A 1 232 ? 8.496 11.372 -19.822 1.00 83.94 232 ILE A CA 1
ATOM 1876 C C . ILE A 1 232 ? 9.843 11.433 -20.549 1.00 83.94 232 ILE A C 1
ATOM 1878 O O . ILE A 1 232 ? 10.876 11.721 -19.945 1.00 83.94 232 ILE A O 1
ATOM 1882 N N . LYS A 1 233 ? 9.849 11.206 -21.868 1.00 85.19 233 LYS A N 1
ATOM 1883 C CA . LYS A 1 233 ? 11.067 11.327 -22.681 1.00 85.19 233 LYS A CA 1
ATOM 1884 C C . LYS A 1 233 ? 11.647 12.738 -22.609 1.00 85.19 233 LYS A C 1
ATOM 1886 O O . LYS A 1 233 ? 12.861 12.861 -22.466 1.00 85.19 233 LYS A O 1
ATOM 1891 N N . LEU A 1 234 ?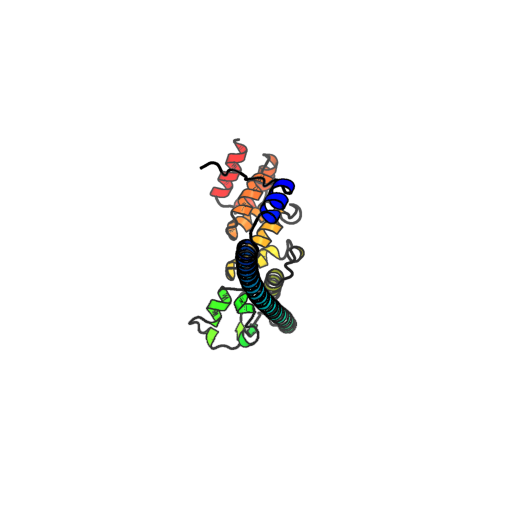 10.810 13.773 -22.688 1.00 84.50 234 LEU A N 1
ATOM 1892 C CA . LEU A 1 234 ? 11.233 15.170 -22.563 1.00 84.50 234 LEU A CA 1
ATOM 1893 C C . LEU A 1 234 ? 11.854 15.446 -21.190 1.00 84.50 234 LEU A C 1
ATOM 1895 O O . LEU A 1 234 ? 12.967 15.958 -21.146 1.00 84.50 234 LEU A O 1
ATOM 1899 N N . GLN A 1 235 ? 11.216 15.006 -20.102 1.00 81.75 235 GLN A N 1
ATOM 1900 C CA . GLN A 1 235 ? 11.759 15.161 -18.744 1.00 81.75 235 GLN A CA 1
ATOM 1901 C C . GLN A 1 235 ? 13.134 14.494 -18.579 1.00 81.75 235 GLN A C 1
ATOM 1903 O O . GLN A 1 235 ? 14.043 15.070 -17.990 1.00 81.75 235 GLN A O 1
ATOM 1908 N N . ILE A 1 236 ? 13.332 13.299 -19.149 1.00 81.88 236 ILE A N 1
ATOM 1909 C CA . ILE A 1 236 ? 14.646 12.627 -19.146 1.00 81.88 236 ILE A CA 1
ATOM 1910 C C . ILE A 1 236 ? 15.677 13.423 -19.965 1.00 81.88 236 ILE A C 1
ATOM 1912 O O . ILE A 1 236 ? 16.860 13.451 -19.632 1.00 81.88 236 ILE A O 1
ATOM 1916 N N . HIS A 1 237 ? 15.253 14.031 -21.073 1.00 77.94 237 HIS A N 1
ATOM 1917 C CA . HIS A 1 237 ? 16.123 14.817 -21.944 1.00 77.94 237 HIS A CA 1
ATOM 1918 C C . HIS A 1 237 ? 16.566 16.142 -21.311 1.00 77.94 237 HIS A C 1
ATOM 1920 O O . HIS A 1 237 ? 17.703 16.542 -21.547 1.00 77.94 237 HIS A O 1
ATOM 1926 N N . GLU A 1 238 ? 15.712 16.799 -20.526 1.00 79.06 238 GLU A N 1
ATOM 1927 C CA . GLU A 1 238 ? 16.053 18.037 -19.809 1.00 79.06 238 GLU A CA 1
ATOM 1928 C C . GLU A 1 238 ? 17.195 17.822 -18.807 1.00 79.06 238 GLU A C 1
ATOM 1930 O O . GLU A 1 238 ? 18.099 18.646 -18.734 1.00 79.06 238 GLU A O 1
ATOM 1935 N N . ILE A 1 239 ? 17.252 16.662 -18.148 1.00 71.25 239 ILE A N 1
ATOM 1936 C CA . ILE A 1 239 ? 18.339 16.307 -17.214 1.00 71.25 239 ILE A CA 1
ATOM 1937 C C . ILE A 1 239 ? 19.698 16.170 -17.906 1.00 71.25 239 ILE A C 1
ATOM 1939 O O . ILE A 1 239 ? 20.734 16.347 -17.281 1.00 71.25 239 ILE A O 1
ATOM 1943 N N . LEU A 1 240 ? 19.721 15.854 -19.204 1.00 65.00 240 LEU A N 1
ATOM 1944 C CA . LEU A 1 240 ? 20.969 15.806 -19.973 1.00 65.00 240 LEU A CA 1
ATOM 1945 C C . LEU A 1 240 ? 21.491 17.199 -20.362 1.00 65.00 240 LEU A C 1
ATOM 1947 O O . LEU A 1 240 ? 22.594 17.286 -20.904 1.00 65.00 240 LEU A O 1
ATOM 1951 N N . LEU A 1 241 ? 20.671 18.243 -20.201 1.00 63.19 241 LEU A N 1
ATOM 1952 C CA . LEU A 1 241 ? 20.985 19.624 -20.576 1.00 63.19 241 LEU A CA 1
ATOM 1953 C C . LEU A 1 241 ? 21.400 20.493 -19.378 1.00 63.19 241 LEU A C 1
ATOM 1955 O O . LEU A 1 241 ? 21.978 21.557 -19.609 1.00 63.19 241 LEU A O 1
ATOM 1959 N N . GLU A 1 242 ? 21.111 20.056 -18.149 1.00 58.22 242 GLU A N 1
ATOM 1960 C CA . GLU A 1 242 ? 21.632 20.627 -16.894 1.00 58.22 242 GLU A CA 1
ATOM 1961 C C . GLU A 1 242 ? 23.024 20.075 -16.547 1.00 58.22 242 GLU A C 1
ATOM 1963 O O . GLU A 1 242 ? 23.851 20.873 -16.044 1.00 58.22 242 GLU A O 1
#

Foldseek 3Di:
DDPPPPPDDPVVVVVVQVPDDPVRNVVVVVVVVVVVVVVVVVVVVVVVVVVVVVVVVVVVVVVVVVLLVLLVVQLVVLVVVVVVPDQWRKDQVVSVVSVLVLFVQVVCQCVPPHPSVPDRIDTDPPAGSVLVSLLSQCSHPVRDLVSDFLVNLLSQLVVCLVRVPVSSVVSSLVCLLVDDCVRPNLLRQQLSCVVSVVVVSLVSSLPPQLQDPVSVVVNVPDPSNVVDDPVSVVSSVVNVVD

Sequence (242 aa):
MKRTNVVIDSNKAGAIISEASEDQKRYFDDLVDGMKATINDKFADIDSSIQKVQASLSENKALVMKNYLNIGESVLEIRTLLAEKKERPTINWKIYPSIELLLLYFKTLFFGEFRERDQDEIELKEVCAEEFLHLLKVLYPPFNDDDIDSKNVEGLLRLADRYQVKAVSHRCSQYLKKCALSEVSLGEKMLHAQNYHLSELVEHCIKEECKTVDDVKKLRATSHYSLLDKDIKLQIHEILLE

pLDDT: mean 76.21, std 12.82, range [36.53, 93.0]

Radius of gyration: 32.69 Å; chains: 1; bounding box: 55×70×94 Å